Protein AF-A0A820LSH1-F1 (afdb_monomer)

Organism: NCBI:txid392030

Foldseek 3Di:
DDDDDDDDDDDDDDDDDDPPDDDPPQDCQDPPDPHGLQRVLVVLVVVCVVVVPDQVVSLVVQCVVCVPDDPPGPGDNGPVSSCVVNVVCVQKDKWKAFQVVRDTDDPPDCWDPVDPPTHNLRMKMKIFGPQLVLVVVLCVVCVVQLVVLVVCVVVPPDDQPPVAVVSVVVVVVCVVCVPDPDWDKDWDWDKDDPDPPPLKIKIWIKIFTRSHDPVVRPPPSNIGTGMMMIHNDDDPCCSRCVVSVVVVVVCVVPPRDPPD

Radius of gyration: 24.73 Å; Cα contacts (8 Å, |Δi|>4): 309; chains: 1; bounding box: 58×85×56 Å

Solvent-accessible surface area (backbone atoms only — not comparable to full-atom values): 15634 Å² total; per-residue (Å²): 134,88,82,87,84,81,81,84,77,86,78,89,74,90,75,90,74,85,78,82,69,77,85,65,87,69,58,42,30,28,97,91,47,100,45,32,40,63,58,52,51,51,51,48,53,51,50,38,61,75,68,68,52,50,74,70,57,48,24,51,51,31,38,49,53,44,68,71,46,68,85,83,57,64,52,44,64,31,60,68,56,41,43,58,74,68,43,58,64,75,43,47,50,79,49,37,31,24,70,85,80,69,42,79,47,60,90,89,54,66,46,47,84,92,39,92,86,46,41,58,72,39,37,30,42,35,39,37,39,48,49,65,63,54,48,51,56,49,46,68,77,38,43,71,54,30,50,57,46,49,53,44,64,75,66,74,73,55,72,76,59,86,86,43,86,64,42,69,61,53,51,51,48,47,70,76,39,71,91,52,94,79,81,51,72,50,78,45,78,50,78,45,75,75,42,99,84,69,62,32,30,36,34,41,33,33,33,32,48,61,52,35,54,68,88,54,28,72,35,76,90,53,40,43,69,39,35,36,41,40,23,60,59,85,78,58,60,68,76,68,40,48,63,58,52,51,51,51,54,50,39,73,73,71,54,88,73,90,85,124

Nearest PDB structures (foldseek):
  1fx3-assembly1_D  TM=3.882E-01  e=3.853E-01  Haemophilus influenzae
  1ozb-assembly2_G  TM=3.191E-01  e=2.372E-01  Haemophilus influenzae
  1ozb-assembly1_A  TM=3.310E-01  e=5.217E-01  Haemophilus influenzae
  2q6w-assembly2_E  TM=2.054E-01  e=2.848E+00  Homo sapiens

InterPro domains:
  IPR009667 Protein of unknown function DUF1258 [PF06869] (90-242)

Sequence (260 aa):
MIGDSKKFKIKDTDDENGNKLTQHHKILLHKYTNISLQDASIEFLQLIRRSQISKINANQILLFIKRLLPCPNTAPSNMTNLLNYLNIFNYFTTRKICILCRKDLKHYQAKCNDCLMAECKHVAHILDTDILSLLTCVVSRLADQIQKYKDSFSNNTYQQPYDIPFAKQYQQLLIKYPEQNLLSLILHVDGASLVKSTKLKLWLFTASIVELPPNIRMKRQNMILISMYIGYTEPDVKLWLASSLTTINNLKKKGITDSY

Mean predicted aligned error: 11.41 Å

pLDDT: mean 82.43, std 18.94, range [25.7, 96.5]

Secondary structure (DSSP, 8-state):
--------PPPP---------------BSSTT-SSBHHHHHHHHHHHHHHTT--HHHHHHHHHHHHHHSPSS----SSHHHHHHHTTGGGGEEEEEEETTT--EE-TT-SS-SS-TT--GGGEEEEEEE-HHHHHHHHHHHTHHHHHHHHHHHHTS-S---TTSTTHHHHHHHHHH-TTS----EEEEEEEEES-TTT--EEEEEEEEETTS-HHHHTSTTTSEEEEEEEESS---HHHHHHHHHHHHHHHHHH------

Structure (mmCIF, N/CA/C/O backbone):
data_AF-A0A820LSH1-F1
#
_entry.id   AF-A0A820LSH1-F1
#
loop_
_atom_site.group_PDB
_atom_site.id
_atom_site.type_symbol
_atom_site.label_atom_id
_atom_site.label_alt_id
_atom_site.label_comp_id
_atom_site.label_asym_id
_atom_site.label_entity_id
_atom_site.label_seq_id
_atom_site.pdbx_PDB_ins_code
_atom_site.Cartn_x
_atom_site.Cartn_y
_atom_site.Cartn_z
_atom_site.occupancy
_atom_site.B_iso_or_equiv
_atom_site.auth_seq_id
_atom_site.auth_comp_id
_atom_site.auth_asym_id
_atom_site.auth_atom_id
_atom_site.pdbx_PDB_model_num
ATOM 1 N N . MET A 1 1 ? -4.162 60.722 27.731 1.00 32.75 1 MET A N 1
ATOM 2 C CA . MET A 1 1 ? -4.025 60.455 26.285 1.00 32.75 1 MET A CA 1
ATOM 3 C C . MET A 1 1 ? -2.588 60.035 26.023 1.00 32.75 1 MET A C 1
ATOM 5 O O . MET A 1 1 ? -1.727 60.859 26.270 1.00 32.75 1 MET A O 1
ATOM 9 N N . ILE A 1 2 ? -2.398 58.780 25.580 1.00 30.47 2 ILE A N 1
ATOM 10 C CA . ILE A 1 2 ? -1.288 58.239 24.756 1.00 30.47 2 ILE A CA 1
ATOM 11 C C . ILE A 1 2 ? 0.145 58.445 25.311 1.00 30.47 2 ILE A C 1
ATOM 13 O O . ILE A 1 2 ? 0.587 59.565 25.485 1.00 30.47 2 ILE A O 1
ATOM 17 N N . GLY A 1 3 ? 0.983 57.436 25.542 1.00 30.06 3 GLY A N 1
ATOM 18 C CA . GLY A 1 3 ? 0.908 56.008 25.258 1.00 30.06 3 GLY A CA 1
ATOM 19 C C . GLY A 1 3 ? 2.236 55.348 25.658 1.00 30.06 3 GLY A C 1
ATOM 20 O O . GLY A 1 3 ? 3.312 55.900 25.430 1.00 30.06 3 GLY A O 1
ATOM 21 N N . ASP A 1 4 ? 2.126 54.179 26.286 1.00 28.72 4 ASP A N 1
ATOM 22 C CA . ASP A 1 4 ? 3.219 53.343 26.780 1.00 28.72 4 ASP A CA 1
ATOM 23 C C . ASP A 1 4 ? 4.047 52.722 25.647 1.00 28.72 4 ASP A C 1
ATOM 25 O O . ASP A 1 4 ? 3.518 52.039 24.770 1.00 28.72 4 ASP A O 1
ATOM 29 N N . SER A 1 5 ? 5.372 52.850 25.729 1.00 30.52 5 SER A N 1
ATOM 30 C CA . SER A 1 5 ? 6.329 52.045 24.962 1.00 30.52 5 SER A CA 1
ATOM 31 C C . SER A 1 5 ? 6.928 50.963 25.870 1.00 30.52 5 SER A C 1
ATOM 33 O O . SER A 1 5 ? 7.913 51.163 26.582 1.00 30.52 5 SER A O 1
ATOM 35 N N . LYS A 1 6 ? 6.301 49.779 25.864 1.00 33.44 6 LYS A N 1
ATOM 36 C CA . LYS A 1 6 ? 6.807 48.580 26.549 1.00 33.44 6 LYS A CA 1
ATOM 37 C C . LYS A 1 6 ? 8.055 48.045 25.840 1.00 33.44 6 LYS A C 1
ATOM 39 O O . LYS A 1 6 ? 7.982 47.531 24.728 1.00 33.44 6 LYS A O 1
ATOM 44 N N . LYS A 1 7 ? 9.191 48.110 26.539 1.00 32.12 7 LYS A N 1
ATOM 45 C CA . LYS A 1 7 ? 10.416 47.350 26.252 1.00 32.12 7 LYS A CA 1
ATOM 46 C C . LYS A 1 7 ? 10.144 45.852 26.432 1.00 32.12 7 LYS A C 1
ATOM 48 O O . LYS A 1 7 ? 9.854 45.413 27.544 1.00 32.12 7 LYS A O 1
ATOM 53 N N . PHE A 1 8 ? 10.278 45.069 25.366 1.00 25.70 8 PHE A N 1
ATOM 54 C CA . PHE A 1 8 ? 10.343 43.611 25.454 1.00 25.70 8 PHE A CA 1
ATOM 55 C C . PHE A 1 8 ? 11.765 43.193 25.855 1.00 25.70 8 PHE A C 1
ATOM 57 O O . PHE A 1 8 ? 12.716 43.395 25.104 1.00 25.70 8 PHE A O 1
ATOM 64 N N . LYS A 1 9 ? 11.903 42.637 27.064 1.00 25.98 9 LYS A N 1
ATOM 65 C CA . LYS A 1 9 ? 13.077 41.871 27.500 1.00 25.98 9 LYS A CA 1
ATOM 66 C C . LYS A 1 9 ? 12.898 40.431 27.020 1.00 25.98 9 LYS A C 1
ATOM 68 O O . LYS A 1 9 ? 11.910 39.797 27.384 1.00 25.98 9 LYS A O 1
ATOM 73 N N . ILE A 1 10 ? 13.848 39.930 26.239 1.00 27.44 10 ILE A N 1
ATOM 74 C CA . ILE A 1 10 ? 13.996 38.497 25.975 1.00 27.44 10 ILE A CA 1
ATOM 75 C C . ILE A 1 10 ? 14.559 37.883 27.260 1.00 27.44 10 ILE A C 1
ATOM 77 O O . ILE A 1 10 ? 15.567 38.360 27.782 1.00 27.44 10 ILE A O 1
ATOM 81 N N . LYS A 1 11 ? 13.842 36.910 27.826 1.00 27.62 11 LYS A N 1
ATOM 82 C CA . LYS A 1 11 ? 14.350 36.048 28.891 1.00 27.62 11 LYS A CA 1
ATOM 83 C C . LYS A 1 11 ? 14.935 34.814 28.222 1.00 27.62 11 LYS A C 1
ATOM 85 O O . LYS A 1 11 ? 14.188 34.066 27.596 1.00 27.62 11 LYS A O 1
ATOM 90 N N . ASP A 1 12 ? 16.237 34.638 28.383 1.00 27.95 12 ASP A N 1
ATOM 91 C CA . ASP A 1 12 ? 16.890 33.348 28.233 1.00 27.95 12 ASP A CA 1
ATOM 92 C C . ASP A 1 12 ? 16.399 32.440 29.364 1.00 27.95 12 ASP A C 1
ATOM 94 O O . ASP A 1 12 ? 16.486 32.787 30.546 1.00 27.95 12 ASP A O 1
ATOM 98 N N . THR A 1 13 ? 15.830 31.302 28.994 1.00 31.08 13 THR A N 1
ATOM 99 C CA . THR A 1 13 ? 15.667 30.158 29.888 1.00 31.08 13 THR A CA 1
ATOM 100 C C . THR A 1 13 ? 16.189 28.948 29.144 1.00 31.08 13 THR A C 1
ATOM 102 O O . THR A 1 13 ? 15.525 28.425 28.247 1.00 31.08 13 THR A O 1
ATOM 105 N N . ASP A 1 14 ? 17.408 28.574 29.516 1.00 32.22 14 ASP A N 1
ATOM 106 C CA . ASP A 1 14 ? 17.953 27.241 29.349 1.00 32.22 14 ASP A CA 1
ATOM 107 C C . ASP A 1 14 ? 16.990 26.240 29.991 1.00 32.22 14 ASP A C 1
ATOM 109 O O . ASP A 1 14 ? 16.692 26.339 31.179 1.00 32.22 14 ASP A O 1
ATOM 113 N N . ASP A 1 15 ? 16.509 25.284 29.205 1.00 31.05 15 ASP A N 1
ATOM 114 C CA . ASP A 1 15 ? 16.048 24.008 29.736 1.00 31.05 15 ASP A CA 1
ATOM 115 C C . ASP A 1 15 ? 16.669 22.905 28.881 1.00 31.05 15 ASP A C 1
ATOM 117 O O . ASP A 1 15 ? 16.195 22.511 27.810 1.00 31.05 15 ASP A O 1
ATOM 121 N N . GLU A 1 16 ? 17.815 22.455 29.382 1.00 36.19 16 GLU A N 1
ATOM 122 C CA . GLU A 1 16 ? 18.417 21.176 29.076 1.00 36.19 16 GLU A CA 1
ATOM 123 C C . GLU A 1 16 ? 17.412 20.065 29.395 1.00 36.19 16 GLU A C 1
ATOM 125 O O . GLU A 1 16 ? 17.187 19.704 30.545 1.00 36.19 16 GLU A O 1
ATOM 130 N N . ASN A 1 17 ? 16.836 19.453 28.366 1.00 31.14 17 ASN A N 1
ATOM 131 C CA . ASN A 1 17 ? 16.387 18.072 28.481 1.00 31.14 17 ASN A CA 1
ATOM 132 C C . ASN A 1 17 ? 16.725 17.324 27.200 1.00 31.14 17 ASN A C 1
ATOM 134 O O . ASN A 1 17 ? 15.945 17.198 26.253 1.00 31.14 17 ASN A O 1
ATOM 138 N N . GLY A 1 18 ? 17.971 16.850 27.194 1.00 32.44 18 GLY A N 1
ATOM 139 C CA . GLY A 1 18 ? 18.512 15.931 26.216 1.00 32.44 18 GLY A CA 1
ATOM 140 C C . GLY A 1 18 ? 17.716 14.634 26.207 1.00 32.44 18 GLY A C 1
ATOM 141 O O . GLY A 1 18 ? 17.993 13.706 26.965 1.00 32.44 18 GLY A O 1
ATOM 142 N N . ASN A 1 19 ? 16.772 14.542 25.275 1.00 31.33 19 ASN A N 1
ATOM 143 C CA . ASN A 1 19 ? 16.268 13.259 24.823 1.00 31.33 19 ASN A CA 1
ATOM 144 C C . ASN A 1 19 ? 17.420 12.523 24.130 1.00 31.33 19 ASN A C 1
ATOM 146 O O . ASN A 1 19 ? 17.744 12.778 22.967 1.00 31.33 19 ASN A O 1
ATOM 150 N N . LYS A 1 20 ? 18.047 11.604 24.873 1.00 36.84 20 LYS A N 1
ATOM 151 C CA . LYS A 1 20 ? 18.932 10.554 24.361 1.00 36.84 20 LYS A CA 1
ATOM 152 C C . LYS A 1 20 ? 18.125 9.631 23.445 1.00 36.84 20 LYS A C 1
ATOM 154 O O . LYS A 1 20 ? 17.754 8.522 23.812 1.00 36.84 20 LYS A O 1
ATOM 159 N N . LEU A 1 21 ? 17.863 10.107 22.233 1.00 34.50 21 LEU A N 1
ATOM 160 C CA . LEU A 1 21 ? 17.500 9.274 21.100 1.00 34.50 21 LEU A CA 1
ATOM 161 C C . LEU A 1 21 ? 18.735 8.446 20.745 1.00 34.50 21 LEU A C 1
ATOM 163 O O . LEU A 1 21 ? 19.776 8.979 20.363 1.00 34.50 21 LEU A O 1
ATOM 167 N N . THR A 1 22 ? 18.601 7.141 20.946 1.00 33.97 22 THR A N 1
ATOM 168 C CA . THR A 1 22 ? 19.459 6.054 20.469 1.00 33.97 22 THR A CA 1
ATOM 169 C C . THR A 1 22 ? 20.339 6.455 19.279 1.00 33.97 22 THR A C 1
ATOM 171 O O . THR A 1 22 ? 19.846 6.723 18.181 1.00 33.97 22 THR A O 1
ATOM 174 N N . GLN A 1 23 ? 21.653 6.492 19.515 1.00 35.06 23 GLN A N 1
ATOM 175 C CA . GLN A 1 23 ? 22.703 6.795 18.543 1.00 35.06 23 GLN A CA 1
ATOM 176 C C . GLN A 1 23 ? 22.815 5.694 17.471 1.00 35.06 23 GLN A C 1
ATOM 178 O O . GLN A 1 23 ? 23.798 4.963 17.410 1.00 35.06 23 GLN A O 1
ATOM 183 N N . HIS A 1 24 ? 21.849 5.602 16.561 1.00 42.47 24 HIS A N 1
ATOM 184 C CA . HIS A 1 24 ? 22.196 5.215 15.198 1.00 42.47 24 HIS A CA 1
ATOM 185 C C . HIS A 1 24 ? 22.885 6.427 14.575 1.00 42.47 24 HIS A C 1
ATOM 187 O O . HIS A 1 24 ? 22.328 7.522 14.606 1.00 42.47 24 HIS A O 1
ATOM 193 N N . HIS A 1 25 ? 24.112 6.272 14.074 1.00 46.97 25 HIS A N 1
ATOM 194 C CA . HIS A 1 25 ? 24.847 7.340 13.394 1.00 46.97 25 HIS A CA 1
ATOM 195 C C . HIS A 1 25 ? 23.997 7.930 12.255 1.00 46.97 25 HIS A C 1
ATOM 197 O O . HIS A 1 25 ? 23.950 7.393 11.148 1.00 46.97 25 HIS A O 1
ATOM 203 N N . LYS A 1 26 ? 23.278 9.023 12.536 1.00 76.94 26 LYS A N 1
ATOM 204 C CA . LYS A 1 26 ? 22.437 9.711 11.558 1.00 76.94 26 LYS A CA 1
ATOM 205 C C . LYS A 1 26 ? 23.357 10.414 10.568 1.00 76.94 26 LYS A C 1
ATOM 207 O O . LYS A 1 26 ? 24.030 11.380 10.915 1.00 76.94 26 LYS A O 1
ATOM 212 N N . ILE A 1 27 ? 23.390 9.921 9.331 1.00 90.06 27 ILE A N 1
ATOM 213 C CA . ILE A 1 27 ? 24.101 10.576 8.230 1.00 90.06 27 ILE A CA 1
ATOM 214 C C . ILE A 1 27 ? 23.499 11.972 8.063 1.00 90.06 27 ILE A C 1
ATOM 216 O O . ILE A 1 27 ? 22.310 12.100 7.772 1.00 90.06 27 ILE A O 1
ATOM 220 N N . LEU A 1 28 ? 24.301 13.015 8.268 1.00 92.31 28 LEU A N 1
ATOM 221 C CA . LEU A 1 28 ? 23.873 14.397 8.067 1.00 92.31 28 LEU A CA 1
ATOM 222 C C . LEU A 1 28 ? 23.753 14.719 6.577 1.00 92.31 28 LEU A C 1
ATOM 224 O O . LEU A 1 28 ? 24.499 14.174 5.758 1.00 92.31 28 LEU A O 1
ATOM 228 N N . LEU A 1 29 ? 22.847 15.638 6.232 1.00 91.50 29 LEU A N 1
ATOM 229 C CA . LEU A 1 29 ? 22.721 16.162 4.866 1.00 91.50 29 LEU A CA 1
ATOM 230 C C . LEU A 1 29 ? 24.031 16.836 4.410 1.00 91.50 29 LEU A C 1
ATOM 232 O O . LEU A 1 29 ? 24.492 16.682 3.275 1.00 91.50 29 LEU A O 1
ATOM 236 N N . HIS A 1 30 ? 24.652 17.559 5.337 1.00 92.50 30 HIS A N 1
ATOM 237 C CA . HIS A 1 30 ? 25.995 18.104 5.241 1.00 92.50 30 HIS A CA 1
ATOM 238 C C . HIS A 1 30 ? 26.599 18.231 6.651 1.00 92.50 30 HIS A C 1
ATOM 240 O O . HIS A 1 30 ? 25.874 18.391 7.630 1.00 92.50 30 HIS A O 1
ATOM 246 N N . LYS A 1 31 ? 27.932 18.219 6.782 1.00 90.06 31 LYS A N 1
ATOM 247 C CA . LYS A 1 31 ? 28.608 18.299 8.096 1.00 90.06 31 LYS A CA 1
ATOM 248 C C . LYS A 1 31 ? 28.329 19.588 8.890 1.00 90.06 31 LYS A C 1
ATOM 250 O O . LYS A 1 31 ? 28.561 19.616 10.089 1.00 90.06 31 LYS A O 1
ATOM 255 N N . TYR A 1 32 ? 27.851 20.641 8.223 1.00 89.69 32 TYR A N 1
ATOM 256 C CA . TYR A 1 32 ? 27.482 21.930 8.835 1.00 89.69 32 TYR A CA 1
ATOM 257 C C . TYR A 1 32 ? 25.966 22.157 8.913 1.00 89.69 32 TYR A C 1
ATOM 259 O O . TYR A 1 32 ? 25.520 23.290 9.054 1.00 89.69 32 TYR A O 1
ATOM 267 N N . THR A 1 33 ? 25.158 21.111 8.753 1.00 88.00 33 THR A N 1
ATOM 268 C CA . THR A 1 33 ? 23.702 21.202 8.913 1.00 88.00 33 THR A CA 1
ATOM 269 C C . THR A 1 33 ? 23.261 20.375 10.107 1.00 88.00 33 THR A C 1
ATOM 271 O O . THR A 1 33 ? 23.757 19.267 10.287 1.00 88.00 33 THR A O 1
ATOM 274 N N . ASN A 1 34 ? 22.261 20.855 10.843 1.00 90.12 34 ASN A N 1
ATOM 275 C CA . ASN A 1 34 ? 21.683 20.131 11.982 1.00 90.12 34 ASN A CA 1
ATOM 276 C C . ASN A 1 34 ? 20.611 19.106 11.570 1.00 90.12 34 ASN A C 1
ATOM 278 O O . ASN A 1 34 ? 19.977 18.500 12.427 1.00 90.12 34 ASN A O 1
ATOM 282 N N . ILE A 1 35 ? 20.388 18.923 10.265 1.00 92.19 35 ILE A N 1
ATOM 283 C CA . ILE A 1 35 ? 19.379 18.011 9.730 1.00 92.19 35 ILE A CA 1
ATOM 284 C C . ILE A 1 35 ? 20.031 16.737 9.193 1.00 92.19 35 ILE A C 1
ATOM 286 O O . ILE A 1 35 ? 21.041 16.772 8.476 1.00 92.19 35 ILE A O 1
ATOM 290 N N . SER A 1 36 ? 19.440 15.591 9.531 1.00 93.69 36 SER A N 1
ATOM 291 C CA . SER A 1 36 ? 19.853 14.321 8.945 1.00 93.69 36 SER A CA 1
ATOM 292 C C . SER A 1 36 ? 19.406 14.227 7.484 1.00 93.69 36 SER A C 1
ATOM 294 O O . SER A 1 36 ? 18.416 14.834 7.071 1.00 93.69 36 SER A O 1
ATOM 296 N N . LEU A 1 37 ? 20.120 13.441 6.680 1.00 92.19 37 LEU A N 1
ATOM 297 C CA . LEU A 1 37 ? 19.732 13.133 5.305 1.00 92.19 37 LEU A CA 1
ATOM 298 C C . LEU A 1 37 ? 18.335 12.491 5.251 1.00 92.19 37 LEU A C 1
ATOM 300 O O . LEU A 1 37 ? 17.573 12.758 4.322 1.00 92.19 37 LEU A O 1
ATOM 304 N N . GLN A 1 38 ? 17.987 11.681 6.253 1.00 91.38 38 GLN A N 1
ATOM 305 C CA . GLN A 1 38 ? 16.671 11.057 6.396 1.00 91.38 38 GLN A CA 1
ATOM 306 C C . GLN A 1 38 ? 15.572 12.082 6.640 1.00 91.38 38 GLN A C 1
ATOM 308 O O . GLN A 1 38 ? 14.609 12.108 5.873 1.00 91.38 38 GLN A O 1
ATOM 313 N N . ASP A 1 39 ? 15.744 12.950 7.633 1.00 90.38 39 ASP A N 1
ATOM 314 C CA . ASP A 1 39 ? 14.751 13.969 7.974 1.00 90.38 39 ASP A CA 1
ATOM 315 C C . ASP A 1 39 ? 14.551 14.929 6.790 1.00 90.38 39 ASP A C 1
ATOM 317 O O . ASP A 1 39 ? 13.427 15.114 6.324 1.00 90.38 39 ASP A O 1
ATOM 321 N N . ALA A 1 40 ? 15.646 15.403 6.182 1.00 93.25 40 ALA A N 1
ATOM 322 C CA . ALA A 1 40 ? 15.598 16.253 4.991 1.00 93.25 40 ALA A CA 1
ATOM 323 C C . ALA A 1 40 ? 14.893 15.574 3.801 1.00 93.25 40 ALA A C 1
ATOM 325 O O . ALA A 1 40 ? 14.120 16.208 3.082 1.00 93.25 40 ALA A O 1
ATOM 326 N N . SER A 1 41 ? 15.135 14.277 3.582 1.00 93.75 41 SER A N 1
ATOM 327 C CA . SER A 1 41 ? 14.499 13.519 2.496 1.00 93.75 41 SER A CA 1
ATOM 328 C C . SER A 1 41 ? 12.996 13.334 2.726 1.00 93.75 41 SER A C 1
ATOM 330 O O . SER A 1 41 ? 12.211 13.443 1.781 1.00 93.75 41 SER A O 1
ATOM 332 N N . ILE A 1 42 ? 12.583 13.074 3.971 1.00 89.50 42 ILE A N 1
ATOM 333 C CA . ILE A 1 42 ? 11.170 12.953 4.352 1.00 89.50 42 ILE A CA 1
ATOM 334 C C . ILE A 1 42 ? 10.466 14.303 4.196 1.00 89.50 42 ILE A C 1
ATOM 336 O O . ILE A 1 42 ? 9.414 14.366 3.557 1.00 89.50 42 ILE A O 1
ATOM 340 N N . GLU A 1 43 ? 11.047 15.382 4.722 1.00 91.69 43 GLU A N 1
ATOM 341 C CA . GLU A 1 43 ? 10.504 16.739 4.596 1.00 91.69 43 GLU A CA 1
ATOM 342 C C . GLU A 1 43 ? 10.363 17.155 3.133 1.00 91.69 43 GLU A C 1
ATOM 344 O O . GLU A 1 43 ? 9.313 17.657 2.725 1.00 91.69 43 GLU A O 1
ATOM 349 N N . PHE A 1 44 ? 11.373 16.863 2.312 1.00 94.56 44 PHE A N 1
ATOM 350 C CA . PHE A 1 44 ? 11.317 17.128 0.883 1.00 94.56 44 PHE A CA 1
ATOM 351 C C . PHE A 1 44 ? 10.152 16.388 0.212 1.00 94.56 44 PHE A C 1
ATOM 353 O O . PHE A 1 44 ? 9.365 16.998 -0.512 1.00 94.56 44 PHE A O 1
ATOM 360 N N . LEU A 1 45 ? 9.975 15.088 0.481 1.00 91.06 45 LEU A N 1
ATOM 361 C CA . LEU A 1 45 ? 8.839 14.329 -0.058 1.00 91.06 45 LEU A CA 1
ATOM 362 C C . LEU A 1 45 ? 7.491 14.895 0.386 1.00 91.06 45 LEU A C 1
ATOM 364 O O . LEU A 1 45 ? 6.554 14.959 -0.416 1.00 91.06 45 LEU A O 1
ATOM 368 N N . GLN A 1 46 ? 7.380 15.300 1.650 1.00 88.62 46 GLN A N 1
ATOM 369 C CA . GLN A 1 46 ? 6.169 15.921 2.172 1.00 88.62 46 GLN A CA 1
ATOM 370 C C . GLN A 1 46 ? 5.876 17.245 1.464 1.00 88.62 46 GLN A C 1
ATOM 372 O O . GLN A 1 46 ? 4.729 17.471 1.075 1.00 88.62 46 GLN A O 1
ATOM 377 N N . LEU A 1 47 ? 6.893 18.084 1.253 1.00 91.88 47 LEU A N 1
ATOM 378 C CA . LEU A 1 47 ? 6.776 19.349 0.532 1.00 91.88 47 LEU A CA 1
ATOM 379 C C . LEU A 1 47 ? 6.295 19.122 -0.903 1.00 91.88 47 LEU A C 1
ATOM 381 O O . LEU A 1 47 ? 5.249 19.641 -1.285 1.00 91.88 47 LEU A O 1
ATOM 385 N N . ILE A 1 48 ? 6.996 18.283 -1.672 1.00 93.44 48 ILE A N 1
ATOM 386 C CA . ILE A 1 48 ? 6.639 17.971 -3.065 1.00 93.44 48 ILE A CA 1
ATOM 387 C C . ILE A 1 48 ? 5.199 17.459 -3.162 1.00 93.44 48 ILE A C 1
ATOM 389 O O . ILE A 1 48 ? 4.445 17.882 -4.041 1.00 93.44 48 ILE A O 1
ATOM 393 N N . ARG A 1 49 ? 4.791 16.585 -2.234 1.00 84.69 49 ARG A N 1
ATOM 394 C CA . ARG A 1 49 ? 3.436 16.031 -2.192 1.00 84.69 49 ARG A CA 1
ATOM 395 C C . ARG A 1 49 ? 2.380 17.086 -1.858 1.00 84.69 49 ARG A C 1
ATOM 397 O O . ARG A 1 49 ? 1.330 17.094 -2.496 1.00 84.69 49 ARG A O 1
ATOM 404 N N . ARG A 1 50 ? 2.628 17.947 -0.865 1.00 84.94 50 ARG A N 1
ATOM 405 C CA . ARG A 1 50 ? 1.698 19.021 -0.464 1.00 84.94 50 ARG A CA 1
ATOM 406 C C . ARG A 1 50 ? 1.546 20.068 -1.564 1.00 84.94 50 ARG A C 1
ATOM 408 O O . ARG A 1 50 ? 0.436 20.520 -1.813 1.00 84.94 50 ARG A O 1
ATOM 415 N N . SER A 1 51 ? 2.638 20.387 -2.251 1.00 90.62 51 SER A N 1
ATOM 416 C CA . SER A 1 51 ? 2.682 21.381 -3.325 1.00 90.62 51 SER A CA 1
ATOM 417 C C . SER A 1 51 ? 2.310 20.824 -4.705 1.00 90.62 51 SER A C 1
ATOM 419 O O . SER A 1 51 ? 2.359 21.566 -5.679 1.00 90.62 51 SER A O 1
ATOM 421 N N . GLN A 1 52 ? 1.960 19.534 -4.808 1.00 86.88 52 GLN A N 1
ATOM 422 C CA . GLN A 1 52 ? 1.618 18.854 -6.068 1.00 86.88 52 GLN A CA 1
ATOM 423 C C . GLN A 1 52 ? 2.687 19.018 -7.168 1.00 86.88 52 GLN A C 1
ATOM 425 O O . GLN A 1 52 ? 2.381 19.094 -8.358 1.00 86.88 52 GLN A O 1
ATOM 430 N N . ILE A 1 53 ? 3.962 19.066 -6.777 1.00 90.06 53 ILE A N 1
ATOM 431 C CA . ILE A 1 53 ? 5.073 19.282 -7.707 1.00 90.06 53 ILE A CA 1
ATOM 432 C C . ILE A 1 53 ? 5.314 18.008 -8.534 1.00 90.06 53 ILE A C 1
ATOM 434 O O . ILE A 1 53 ? 5.359 16.895 -8.005 1.00 90.06 53 ILE A O 1
ATOM 438 N N . SER A 1 54 ? 5.486 18.164 -9.851 1.00 90.44 54 SER A N 1
ATOM 439 C CA . SER A 1 54 ?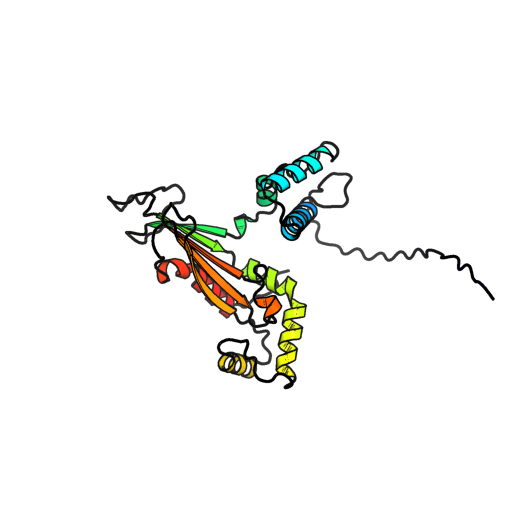 5.750 17.046 -10.766 1.00 90.44 54 SER A CA 1
ATOM 440 C C . SER A 1 54 ? 7.093 16.359 -10.470 1.00 90.44 54 SER A C 1
ATOM 442 O O . SER A 1 54 ? 8.022 16.977 -9.953 1.00 90.44 54 SER A O 1
ATOM 444 N N . LYS A 1 55 ? 7.253 15.085 -10.862 1.00 89.38 55 LYS A N 1
ATOM 445 C CA . LYS A 1 55 ? 8.522 14.345 -10.677 1.00 89.38 55 LYS A CA 1
ATOM 446 C C . LYS A 1 55 ? 9.713 15.032 -11.361 1.00 89.38 55 LYS A C 1
ATOM 448 O O . LYS A 1 55 ? 10.821 15.007 -10.830 1.00 89.38 55 LYS A O 1
ATOM 453 N N . ILE A 1 56 ? 9.487 15.637 -12.530 1.00 93.06 56 ILE A N 1
ATOM 454 C CA . ILE A 1 56 ? 10.518 16.362 -13.287 1.00 93.06 56 ILE A CA 1
ATOM 455 C C . ILE A 1 56 ? 10.980 17.585 -12.487 1.00 93.06 56 ILE A C 1
ATOM 457 O O . ILE A 1 56 ? 12.176 17.740 -12.248 1.00 93.06 56 ILE A O 1
ATOM 461 N N . ASN A 1 57 ? 10.037 18.387 -11.993 1.00 94.56 57 ASN A N 1
ATOM 462 C CA . ASN A 1 57 ? 10.345 19.578 -11.203 1.00 94.56 57 ASN A CA 1
ATOM 463 C C . ASN A 1 57 ? 10.971 19.204 -9.851 1.00 94.56 57 ASN A C 1
ATOM 465 O O . ASN A 1 57 ? 11.935 19.829 -9.425 1.00 94.56 57 ASN A O 1
ATOM 469 N N . ALA A 1 58 ? 10.502 18.134 -9.202 1.00 94.69 58 ALA A N 1
ATOM 470 C CA . ALA A 1 58 ? 11.103 17.629 -7.968 1.00 94.69 58 ALA A CA 1
ATOM 471 C C . ALA A 1 58 ? 12.579 17.237 -8.166 1.00 94.69 58 ALA A C 1
ATOM 473 O O . ALA A 1 58 ? 13.421 17.583 -7.341 1.00 94.69 58 ALA A O 1
ATOM 474 N N . ASN A 1 59 ? 12.924 16.585 -9.284 1.00 96.19 59 ASN A N 1
ATOM 475 C CA . ASN A 1 59 ? 14.320 16.292 -9.625 1.00 96.19 59 ASN A CA 1
ATOM 476 C C . ASN A 1 59 ? 15.153 17.567 -9.815 1.00 96.19 59 ASN A C 1
ATOM 478 O O . ASN A 1 59 ? 16.293 17.618 -9.358 1.00 96.19 59 ASN A O 1
ATOM 482 N N . GLN A 1 60 ? 14.597 18.589 -10.472 1.00 96.06 60 GLN A N 1
ATOM 483 C CA . GLN A 1 60 ? 15.283 19.870 -10.654 1.00 96.06 60 GLN A CA 1
ATOM 484 C C . GLN A 1 60 ? 15.542 20.564 -9.313 1.00 96.06 60 GLN A C 1
ATOM 486 O O . GLN A 1 60 ? 16.652 21.041 -9.089 1.00 96.06 60 GLN A O 1
ATOM 491 N N . ILE A 1 61 ? 14.565 20.5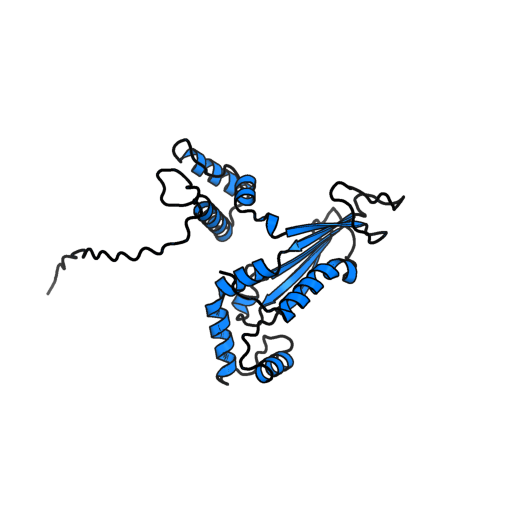59 -8.401 1.00 95.88 61 ILE A N 1
ATOM 492 C CA . ILE A 1 61 ? 14.715 21.143 -7.063 1.00 95.88 61 ILE A CA 1
ATOM 493 C C . ILE A 1 61 ? 15.765 20.374 -6.249 1.00 95.88 61 ILE A C 1
ATOM 495 O O . ILE A 1 61 ? 16.630 20.999 -5.643 1.00 95.88 61 ILE A O 1
ATOM 499 N N . LEU A 1 62 ? 15.755 19.036 -6.269 1.00 96.06 62 LEU A N 1
ATOM 500 C CA . LEU A 1 62 ? 16.791 18.233 -5.602 1.00 96.06 62 LEU A CA 1
ATOM 501 C C . LEU A 1 62 ? 18.189 18.559 -6.122 1.00 96.06 62 LEU A C 1
ATOM 503 O O . LEU A 1 62 ? 19.121 18.752 -5.342 1.00 96.06 62 LEU A O 1
ATOM 507 N N . LEU A 1 63 ? 18.333 18.656 -7.444 1.00 95.69 63 LEU A N 1
ATOM 508 C CA . LEU A 1 63 ? 19.603 18.998 -8.067 1.00 95.69 63 LEU A CA 1
ATOM 509 C C . LEU A 1 63 ? 20.046 20.422 -7.708 1.00 95.69 63 LEU A C 1
ATOM 511 O O . LEU A 1 63 ? 21.231 20.645 -7.468 1.00 95.69 63 LEU A O 1
ATOM 515 N N . PHE A 1 64 ? 19.106 21.366 -7.643 1.00 95.88 64 PHE A N 1
ATOM 516 C CA . PHE A 1 64 ? 19.355 22.734 -7.202 1.00 95.88 64 PHE A CA 1
ATOM 517 C C . PHE A 1 64 ? 19.853 22.774 -5.751 1.00 95.88 64 PHE A C 1
ATOM 519 O O . PHE A 1 64 ? 20.932 23.304 -5.503 1.00 95.88 64 PHE A O 1
ATOM 526 N N . ILE A 1 65 ? 19.147 22.126 -4.817 1.00 93.75 65 ILE A N 1
ATOM 527 C CA . ILE A 1 65 ? 19.554 22.030 -3.403 1.00 93.75 65 ILE A CA 1
ATOM 528 C C . ILE A 1 65 ? 20.944 21.398 -3.284 1.00 93.75 65 ILE A C 1
ATOM 530 O O . ILE A 1 65 ? 21.819 21.943 -2.615 1.00 93.75 65 ILE A O 1
ATOM 534 N N . LYS A 1 66 ? 21.185 20.281 -3.981 1.00 93.94 66 LYS A N 1
ATOM 535 C CA . LYS A 1 66 ? 22.480 19.589 -3.968 1.00 93.94 66 LYS A CA 1
ATOM 536 C C . LYS A 1 66 ? 23.637 20.485 -4.420 1.00 93.94 66 LYS A C 1
ATOM 538 O O . LYS A 1 66 ? 24.737 20.359 -3.886 1.00 93.94 66 LYS A O 1
ATOM 543 N N . ARG A 1 67 ? 23.396 21.355 -5.408 1.00 94.56 67 ARG A N 1
ATOM 544 C CA . ARG A 1 67 ? 24.384 22.309 -5.938 1.00 94.56 67 ARG A CA 1
ATOM 545 C C . ARG A 1 67 ? 24.605 23.513 -5.023 1.00 94.56 67 ARG A C 1
ATOM 547 O O . ARG A 1 67 ? 25.702 24.054 -5.033 1.00 94.56 67 ARG A O 1
ATOM 554 N N . LEU A 1 68 ? 23.589 23.930 -4.266 1.00 94.12 68 LEU A N 1
ATOM 555 C CA . LEU A 1 68 ? 23.719 25.014 -3.289 1.00 94.12 68 LEU A CA 1
ATOM 556 C C . LEU A 1 68 ? 24.469 24.588 -2.023 1.00 94.12 68 LEU A C 1
ATOM 558 O O . LEU A 1 68 ? 25.092 25.420 -1.368 1.00 94.12 68 LEU A O 1
ATOM 562 N N . LEU A 1 69 ? 24.397 23.309 -1.657 1.00 92.94 69 LEU A N 1
ATOM 563 C CA . LEU A 1 69 ? 25.094 22.795 -0.484 1.00 92.94 69 LEU A CA 1
ATOM 564 C C . LEU A 1 69 ? 26.615 22.738 -0.717 1.00 92.94 69 LEU A C 1
ATOM 566 O O . LEU A 1 69 ? 27.046 22.306 -1.790 1.00 92.94 69 LEU A O 1
ATOM 570 N N . PRO A 1 70 ? 27.442 23.080 0.293 1.00 92.81 70 PRO A N 1
ATOM 571 C CA . PRO A 1 70 ? 28.891 22.949 0.181 1.00 92.81 70 PRO A CA 1
ATOM 572 C C . PRO A 1 70 ? 29.320 21.514 -0.162 1.00 92.81 70 PRO A C 1
ATOM 574 O O . PRO A 1 70 ? 28.649 20.539 0.186 1.00 92.81 70 PRO A O 1
ATOM 577 N N . CYS A 1 71 ? 30.437 21.380 -0.877 1.00 88.38 71 CYS A N 1
ATOM 578 C CA . CYS A 1 71 ? 30.993 20.086 -1.262 1.00 88.38 71 CYS A CA 1
ATOM 579 C C . CYS A 1 71 ? 32.027 19.614 -0.218 1.00 88.38 71 CYS A C 1
ATOM 581 O O . CYS A 1 71 ? 32.868 20.424 0.183 1.00 88.38 71 CYS A O 1
ATOM 583 N N . PRO A 1 72 ? 32.023 18.331 0.199 1.00 89.94 72 PRO A N 1
ATOM 584 C CA . PRO A 1 72 ? 31.094 17.260 -0.188 1.00 89.94 72 PRO A CA 1
ATOM 585 C C . PRO A 1 72 ? 29.786 17.268 0.624 1.00 89.94 72 PRO A C 1
ATOM 587 O O . PRO A 1 72 ? 29.811 17.448 1.837 1.00 89.94 72 PRO A O 1
ATOM 590 N N . ASN A 1 73 ? 28.648 16.985 -0.027 1.00 93.25 73 ASN A N 1
ATOM 591 C CA . ASN A 1 73 ? 27.347 16.785 0.631 1.00 93.25 73 ASN A CA 1
ATOM 592 C C . ASN A 1 73 ? 26.690 15.451 0.244 1.00 93.25 73 ASN A C 1
ATOM 594 O O . ASN A 1 73 ? 26.996 14.863 -0.797 1.00 93.25 73 ASN A O 1
ATOM 598 N N . THR A 1 74 ? 25.768 14.985 1.087 1.00 93.56 74 THR A N 1
ATOM 599 C CA . THR A 1 74 ? 25.077 13.694 0.928 1.00 93.56 74 THR A CA 1
ATOM 600 C C . THR A 1 74 ? 23.696 13.835 0.282 1.00 93.56 74 THR A C 1
ATOM 602 O O . THR A 1 74 ? 22.985 12.844 0.122 1.00 93.56 74 THR A O 1
ATOM 605 N N . ALA A 1 75 ? 23.313 15.048 -0.138 1.00 93.00 75 ALA A N 1
ATOM 606 C CA . ALA A 1 75 ? 21.989 15.317 -0.681 1.00 93.00 75 ALA A CA 1
ATOM 607 C C . ALA A 1 75 ? 21.695 14.458 -1.928 1.00 93.00 75 ALA A C 1
ATOM 609 O O . ALA A 1 75 ? 22.565 14.292 -2.803 1.00 93.00 75 ALA A O 1
ATOM 610 N N . PRO A 1 76 ? 20.472 13.915 -2.056 1.00 93.62 76 PRO A N 1
ATOM 611 C CA . PRO A 1 76 ? 20.106 13.096 -3.197 1.00 93.62 76 PRO A CA 1
ATOM 612 C C . PRO A 1 76 ? 20.007 13.968 -4.451 1.00 93.62 76 PRO A C 1
ATOM 614 O O . PRO A 1 76 ? 19.482 15.075 -4.429 1.00 93.62 76 PRO A O 1
ATOM 617 N N . SER A 1 77 ? 20.522 13.466 -5.572 1.00 92.38 77 SER A N 1
ATOM 618 C CA . SER A 1 77 ? 20.540 14.199 -6.848 1.00 92.38 77 SER A CA 1
ATOM 619 C C . SER A 1 77 ? 19.260 14.040 -7.672 1.00 92.38 77 SER A C 1
ATOM 621 O O . SER A 1 77 ? 19.078 14.746 -8.659 1.00 92.38 77 SER A O 1
ATOM 623 N N . ASN A 1 78 ? 18.402 13.083 -7.317 1.00 94.31 78 ASN A N 1
ATOM 624 C CA . ASN A 1 78 ? 17.134 12.817 -7.983 1.00 94.31 78 ASN A CA 1
ATOM 625 C C . ASN A 1 78 ? 16.212 11.988 -7.074 1.00 94.31 78 ASN A C 1
ATOM 627 O O . ASN A 1 78 ? 16.642 11.419 -6.067 1.00 94.31 78 ASN A O 1
ATOM 631 N N . MET A 1 79 ? 14.946 11.892 -7.472 1.00 92.31 79 MET A N 1
ATOM 632 C CA . MET A 1 79 ? 13.901 11.165 -6.758 1.00 92.31 79 MET A CA 1
ATOM 633 C C . MET A 1 79 ? 14.200 9.674 -6.613 1.00 92.31 79 MET A C 1
ATOM 635 O O . MET A 1 79 ? 13.868 9.103 -5.587 1.00 92.31 79 MET A O 1
ATOM 639 N N . THR A 1 80 ? 14.826 9.029 -7.598 1.00 90.31 80 THR A N 1
ATOM 640 C CA . THR A 1 80 ? 15.169 7.602 -7.495 1.00 90.31 80 THR A CA 1
ATOM 641 C C . THR A 1 80 ? 16.167 7.375 -6.360 1.00 90.31 80 THR A C 1
ATOM 643 O O . THR A 1 80 ? 15.936 6.523 -5.510 1.00 90.31 80 THR A O 1
ATOM 646 N N . ASN A 1 81 ? 17.222 8.191 -6.285 1.00 90.56 81 ASN A N 1
ATOM 647 C CA . ASN A 1 81 ? 18.225 8.120 -5.222 1.00 90.56 81 ASN A CA 1
ATOM 648 C C . ASN A 1 81 ? 17.611 8.401 -3.847 1.00 90.56 81 ASN A C 1
ATOM 650 O O . ASN A 1 81 ? 17.917 7.699 -2.889 1.00 90.56 81 ASN A O 1
ATOM 654 N N . LEU A 1 82 ? 16.715 9.390 -3.767 1.00 92.75 82 LEU A N 1
ATOM 655 C CA . LEU A 1 82 ? 15.995 9.711 -2.537 1.00 92.75 82 LEU A CA 1
ATOM 656 C C . LEU A 1 82 ? 15.112 8.539 -2.079 1.00 92.75 82 LEU A C 1
ATOM 658 O O . LEU A 1 82 ? 15.188 8.124 -0.926 1.00 92.75 82 LEU A O 1
ATOM 662 N N . LEU A 1 83 ? 14.281 7.990 -2.971 1.00 88.81 83 LEU A N 1
ATOM 663 C CA . LEU A 1 83 ? 13.361 6.895 -2.639 1.00 88.81 83 LEU A CA 1
ATOM 664 C C . LEU A 1 83 ? 14.110 5.606 -2.270 1.00 88.81 83 LEU A C 1
ATOM 666 O O . LEU A 1 83 ? 13.671 4.889 -1.371 1.00 88.81 83 LEU A O 1
ATOM 670 N N . ASN A 1 84 ? 15.240 5.339 -2.935 1.00 87.25 84 ASN A N 1
ATOM 671 C CA . ASN A 1 84 ? 16.135 4.232 -2.602 1.00 87.25 84 ASN A CA 1
ATOM 672 C C . ASN A 1 84 ? 16.747 4.417 -1.212 1.00 87.25 84 ASN A C 1
ATOM 674 O O . ASN A 1 84 ? 16.733 3.483 -0.423 1.00 87.25 84 ASN A O 1
ATOM 678 N N . TYR A 1 85 ? 17.233 5.621 -0.889 1.00 89.38 85 TYR A N 1
ATOM 679 C CA . TYR A 1 85 ? 17.797 5.914 0.430 1.00 89.38 85 TYR A CA 1
ATOM 680 C C . TYR A 1 85 ? 16.772 5.721 1.556 1.00 89.38 85 TYR A C 1
ATOM 682 O O . TYR A 1 85 ? 17.084 5.141 2.592 1.00 89.38 85 TYR A O 1
ATOM 690 N N . LEU A 1 86 ? 15.526 6.148 1.333 1.00 86.69 86 LEU A N 1
ATOM 691 C CA . LEU A 1 86 ? 14.431 5.941 2.283 1.00 86.69 86 LEU A CA 1
ATOM 692 C C . LEU A 1 86 ? 13.896 4.505 2.304 1.00 86.69 86 LEU A C 1
ATOM 694 O O . LEU A 1 86 ? 12.972 4.222 3.065 1.00 86.69 86 LEU A O 1
ATOM 698 N N . ASN A 1 87 ? 14.435 3.610 1.471 1.00 83.44 87 ASN A N 1
ATOM 699 C CA . ASN A 1 87 ? 14.022 2.215 1.391 1.00 83.44 87 ASN A CA 1
ATOM 700 C C . ASN A 1 87 ? 12.505 2.041 1.182 1.00 83.44 87 ASN A C 1
ATOM 702 O O . ASN A 1 87 ? 11.911 1.071 1.644 1.00 83.44 87 ASN A O 1
ATOM 706 N N . ILE A 1 88 ? 11.854 2.965 0.461 1.00 75.06 88 ILE A N 1
ATOM 707 C CA . ILE A 1 88 ? 10.388 2.938 0.280 1.00 75.06 88 ILE A CA 1
ATOM 708 C C . ILE A 1 88 ? 9.940 1.687 -0.490 1.00 75.06 88 ILE A C 1
ATOM 710 O O . ILE A 1 88 ? 8.838 1.182 -0.289 1.00 75.06 88 ILE A O 1
ATOM 714 N N . PHE A 1 89 ? 10.806 1.144 -1.344 1.00 71.50 89 PHE A N 1
ATOM 715 C CA . PHE A 1 89 ? 10.530 -0.099 -2.061 1.00 71.50 89 PHE A CA 1
ATOM 716 C C . PHE A 1 89 ? 10.459 -1.323 -1.138 1.00 71.50 89 PHE A C 1
ATOM 718 O O . PHE A 1 89 ? 9.806 -2.293 -1.506 1.00 71.50 89 PHE A O 1
ATOM 725 N N . ASN A 1 90 ? 11.026 -1.262 0.073 1.00 79.75 90 ASN A N 1
ATOM 726 C CA . ASN A 1 90 ? 10.966 -2.368 1.034 1.00 79.75 90 ASN A CA 1
ATOM 727 C C . ASN A 1 90 ? 9.557 -2.571 1.611 1.00 79.75 90 ASN A C 1
ATOM 729 O O . ASN A 1 90 ? 9.270 -3.638 2.141 1.00 79.75 90 ASN A O 1
ATOM 733 N N . TYR A 1 91 ? 8.655 -1.596 1.452 1.00 83.25 91 TYR A N 1
ATOM 734 C CA . TYR A 1 91 ? 7.243 -1.759 1.805 1.00 83.25 91 TYR A CA 1
ATOM 735 C C . TYR A 1 91 ? 6.456 -2.572 0.776 1.00 83.25 91 TYR A C 1
ATOM 737 O O . TYR A 1 91 ? 5.262 -2.772 0.975 1.00 83.25 91 TYR A O 1
ATOM 745 N N . PHE A 1 92 ? 7.073 -3.012 -0.325 1.00 88.44 92 PHE A N 1
ATOM 746 C CA . PHE A 1 92 ? 6.402 -3.754 -1.386 1.00 88.44 92 PHE A CA 1
ATOM 747 C C . PHE A 1 92 ? 7.134 -5.058 -1.689 1.00 88.44 92 PHE A C 1
ATOM 749 O O . PHE A 1 92 ? 8.309 -5.075 -2.045 1.00 88.44 92 PHE A O 1
ATOM 756 N N . THR A 1 93 ? 6.396 -6.160 -1.652 1.00 90.69 93 THR A N 1
ATOM 757 C CA . THR A 1 93 ? 6.820 -7.441 -2.209 1.00 90.69 93 THR A CA 1
ATOM 758 C C . THR A 1 93 ? 6.182 -7.603 -3.579 1.00 90.69 93 THR A C 1
ATOM 760 O O . THR A 1 93 ? 4.962 -7.558 -3.719 1.00 90.69 93 THR A O 1
ATOM 763 N N . THR A 1 94 ? 7.006 -7.785 -4.611 1.00 91.62 94 THR A N 1
ATOM 764 C CA . THR A 1 94 ? 6.518 -8.008 -5.977 1.00 91.62 94 THR A CA 1
ATOM 765 C C . THR A 1 94 ? 6.613 -9.482 -6.335 1.00 91.62 94 THR A C 1
ATOM 767 O O . THR A 1 94 ? 7.687 -10.077 -6.258 1.00 91.62 94 THR A O 1
ATOM 770 N N . ARG A 1 95 ? 5.509 -10.052 -6.812 1.00 92.56 95 ARG A N 1
ATOM 771 C CA . ARG A 1 95 ? 5.456 -11.393 -7.398 1.00 92.56 95 ARG A CA 1
ATOM 772 C C . ARG A 1 95 ? 4.868 -11.346 -8.801 1.00 92.56 95 ARG A C 1
ATOM 774 O O . ARG A 1 95 ? 4.120 -10.436 -9.157 1.00 92.56 95 ARG A O 1
ATOM 781 N N . LYS A 1 96 ? 5.240 -12.324 -9.617 1.00 94.94 96 LYS A N 1
ATOM 782 C CA . LYS A 1 96 ? 4.743 -12.490 -10.983 1.00 94.94 96 LYS A CA 1
ATOM 783 C C . LYS A 1 96 ? 3.992 -13.801 -11.057 1.00 94.94 96 LYS A C 1
ATOM 785 O O . LYS A 1 96 ? 4.484 -14.793 -10.538 1.00 94.94 96 LYS A O 1
ATOM 790 N N . ILE A 1 97 ? 2.861 -13.819 -11.743 1.00 95.06 97 ILE A N 1
ATOM 791 C CA . ILE A 1 97 ? 2.098 -15.044 -11.979 1.00 95.06 97 ILE A CA 1
ATOM 792 C C . ILE A 1 97 ? 1.812 -15.213 -13.464 1.00 95.06 97 ILE A C 1
ATOM 794 O O . ILE A 1 97 ? 1.635 -14.235 -14.194 1.00 95.06 97 ILE A O 1
ATOM 798 N N . CYS A 1 98 ? 1.738 -16.460 -13.915 1.00 94.81 98 CYS A N 1
ATOM 799 C CA . CYS A 1 98 ? 1.154 -16.763 -15.212 1.00 94.81 98 CYS A CA 1
ATOM 800 C C . CYS A 1 98 ? -0.362 -16.858 -15.075 1.00 94.81 98 CYS A C 1
ATOM 802 O O . CYS A 1 98 ? -0.861 -17.665 -14.297 1.00 94.81 98 CYS A O 1
ATOM 804 N N . ILE A 1 99 ? -1.106 -16.097 -15.872 1.00 93.50 99 ILE A N 1
ATOM 805 C CA . ILE A 1 99 ? -2.574 -16.122 -15.815 1.00 93.50 99 ILE A CA 1
ATOM 806 C C . ILE A 1 99 ? -3.176 -17.402 -16.417 1.00 93.50 99 ILE A C 1
ATOM 808 O O . ILE A 1 99 ? -4.314 -17.737 -16.106 1.00 93.50 99 ILE A O 1
ATOM 812 N N . LEU A 1 100 ? -2.423 -18.128 -17.257 1.00 93.56 100 LEU A N 1
ATOM 813 C CA . LEU A 1 100 ? -2.889 -19.363 -17.900 1.00 93.56 100 LEU A CA 1
ATOM 814 C C . LEU A 1 100 ? -2.832 -20.553 -16.936 1.00 93.56 100 LEU A C 1
ATOM 816 O O . LEU A 1 100 ? -3.842 -21.210 -16.707 1.00 93.56 100 LEU A O 1
ATOM 820 N N . CYS A 1 101 ? -1.663 -20.816 -16.340 1.00 93.56 101 CYS A N 1
ATOM 821 C CA . CYS A 1 101 ? -1.476 -21.941 -15.415 1.00 93.56 101 CYS A CA 1
ATOM 822 C C . CYS A 1 101 ? -1.592 -21.567 -13.932 1.00 93.56 101 CYS A C 1
ATOM 824 O O . CYS A 1 101 ? -1.510 -22.452 -13.085 1.00 93.56 101 CYS A O 1
ATOM 826 N N . ARG A 1 102 ? -1.764 -20.277 -13.609 1.00 92.81 102 ARG A N 1
ATOM 827 C CA . ARG A 1 102 ? -1.922 -19.741 -12.243 1.00 92.81 102 ARG A CA 1
ATOM 828 C C . ARG A 1 102 ? -0.734 -19.987 -11.306 1.00 92.81 102 ARG A C 1
ATOM 830 O O . ARG A 1 102 ? -0.873 -19.850 -10.096 1.00 92.81 102 ARG A O 1
ATOM 837 N N . LYS A 1 103 ? 0.435 -20.326 -11.852 1.00 92.12 103 LYS A N 1
ATOM 838 C CA . LYS A 1 103 ? 1.668 -20.528 -11.081 1.00 92.12 103 LYS A CA 1
ATOM 839 C C . LYS A 1 103 ? 2.467 -19.236 -10.953 1.00 92.12 103 LYS A C 1
ATOM 841 O O . LYS A 1 103 ? 2.495 -18.424 -11.886 1.00 92.12 103 LYS A O 1
ATOM 846 N N . ASP A 1 104 ? 3.160 -19.093 -9.827 1.00 93.00 104 ASP A N 1
ATOM 847 C CA . ASP A 1 104 ? 4.169 -18.054 -9.647 1.00 93.00 104 ASP A CA 1
ATOM 848 C C . ASP A 1 104 ? 5.332 -18.244 -10.632 1.00 93.00 104 ASP A C 1
ATOM 850 O O . ASP A 1 104 ? 5.750 -19.357 -10.961 1.00 93.00 104 ASP A O 1
ATOM 854 N N . LEU A 1 105 ? 5.851 -17.121 -11.111 1.00 93.69 105 LEU A N 1
ATOM 855 C CA . LEU A 1 105 ? 6.990 -17.028 -12.006 1.00 93.69 105 LEU A CA 1
ATOM 856 C C . LEU A 1 105 ? 8.191 -16.481 -11.244 1.00 93.69 105 LEU A C 1
ATOM 858 O O . LEU A 1 105 ? 8.076 -15.610 -10.379 1.00 93.69 105 LEU A O 1
ATOM 862 N N . LYS A 1 106 ? 9.377 -16.943 -11.626 1.00 90.19 106 LYS A N 1
ATOM 863 C CA . LYS A 1 106 ? 10.636 -16.405 -11.112 1.00 90.19 106 LYS A CA 1
ATOM 864 C C . LYS A 1 106 ? 10.802 -14.955 -11.570 1.00 90.19 106 LYS A C 1
ATOM 866 O O . LYS A 1 106 ? 10.378 -14.581 -12.663 1.00 90.19 106 LYS A O 1
ATOM 871 N N . HIS A 1 107 ? 11.486 -14.138 -10.768 1.00 80.56 107 HIS A N 1
ATOM 872 C CA . HIS A 1 107 ? 11.605 -12.695 -11.010 1.00 80.56 107 HIS A CA 1
ATOM 873 C C . HIS A 1 107 ? 12.155 -12.340 -12.408 1.00 80.56 107 HIS A C 1
ATOM 875 O O . HIS A 1 107 ? 11.703 -11.377 -13.029 1.00 80.56 107 HIS A O 1
ATOM 881 N N . TYR A 1 108 ? 13.086 -13.136 -12.941 1.00 84.75 108 TYR A N 1
ATOM 882 C CA . TYR A 1 108 ? 13.694 -12.922 -14.261 1.00 84.75 108 TYR A CA 1
ATOM 883 C C . TYR A 1 108 ? 12.833 -13.395 -15.443 1.00 84.75 108 TYR A C 1
ATOM 885 O O . TYR A 1 108 ? 13.157 -13.102 -16.591 1.00 84.75 108 TYR A O 1
ATOM 893 N N . GLN A 1 109 ? 11.742 -14.125 -15.203 1.00 85.81 109 GLN A N 1
ATOM 894 C CA . GLN A 1 109 ? 10.897 -14.631 -16.280 1.00 85.81 109 GLN A CA 1
ATOM 895 C C . GLN A 1 109 ? 10.003 -13.511 -16.832 1.00 85.81 109 GLN A C 1
ATOM 897 O O . GLN A 1 109 ? 9.281 -12.831 -16.094 1.00 85.81 109 GLN A O 1
ATOM 902 N N . ALA A 1 110 ? 10.070 -13.320 -18.152 1.00 87.06 110 ALA A N 1
ATOM 903 C CA . ALA A 1 110 ? 9.185 -12.427 -18.904 1.00 87.06 110 ALA A CA 1
ATOM 904 C C . ALA A 1 110 ? 7.912 -13.139 -19.397 1.00 87.06 110 ALA A C 1
ATOM 906 O O . ALA A 1 110 ? 6.904 -12.491 -19.662 1.00 87.06 110 ALA A O 1
ATOM 907 N N . LYS A 1 111 ? 7.955 -14.473 -19.500 1.00 90.38 111 LYS A N 1
ATOM 908 C CA . LYS A 1 111 ? 6.836 -15.346 -19.865 1.00 90.38 111 LYS A CA 1
ATOM 909 C C . LYS A 1 111 ? 6.907 -16.654 -19.080 1.00 90.38 111 LYS A C 1
ATOM 911 O O . LYS A 1 111 ? 7.947 -16.987 -18.513 1.00 90.38 111 LYS A O 1
ATOM 916 N N . CYS A 1 112 ? 5.804 -17.391 -19.051 1.00 92.56 112 CYS A N 1
ATOM 917 C CA . CYS A 1 112 ? 5.771 -18.717 -18.447 1.00 92.56 112 CYS A CA 1
ATOM 918 C C . CYS A 1 112 ? 6.437 -19.744 -19.370 1.00 92.56 112 CYS A C 1
ATOM 920 O O . CYS A 1 112 ? 6.093 -19.815 -20.546 1.00 92.56 112 CYS A O 1
ATOM 922 N N . ASN A 1 113 ? 7.357 -20.547 -18.835 1.00 90.56 113 ASN A N 1
ATOM 923 C CA . ASN A 1 113 ? 8.015 -21.613 -19.598 1.00 90.56 113 ASN A CA 1
ATOM 924 C C . ASN A 1 113 ? 7.160 -22.892 -19.674 1.00 90.56 113 ASN A C 1
ATOM 926 O O . ASN A 1 113 ? 7.293 -23.647 -20.627 1.00 90.56 113 ASN A O 1
ATOM 930 N N . ASP A 1 114 ? 6.256 -23.102 -18.711 1.00 91.19 114 ASP A N 1
ATOM 931 C CA . ASP A 1 114 ? 5.365 -24.273 -18.658 1.00 91.19 114 ASP A CA 1
ATOM 932 C C . ASP A 1 114 ? 4.189 -24.169 -19.647 1.00 91.19 114 ASP A C 1
ATOM 934 O O . ASP A 1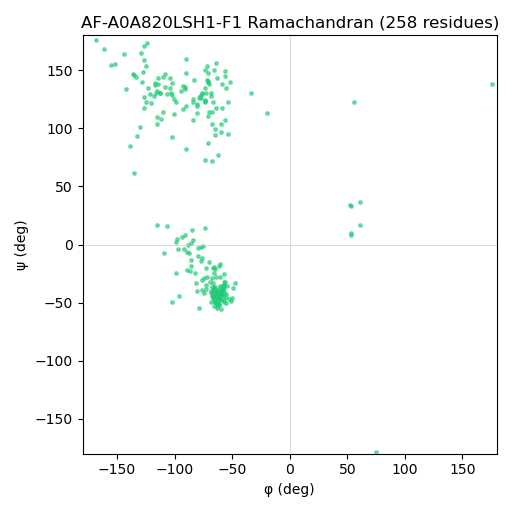 114 ? 3.465 -25.134 -19.871 1.00 91.19 114 ASP A O 1
ATOM 938 N N . CYS A 1 115 ? 3.944 -22.980 -20.203 1.00 91.44 115 CYS A N 1
ATOM 939 C CA . CYS A 1 115 ? 2.818 -22.705 -21.088 1.00 91.44 115 CYS A CA 1
ATOM 940 C C . CYS A 1 115 ? 3.329 -22.363 -22.487 1.00 91.44 115 CYS A C 1
ATOM 942 O O . CYS A 1 115 ? 3.847 -21.270 -22.705 1.00 91.44 115 CYS A O 1
ATOM 944 N N . LEU A 1 116 ? 3.109 -23.255 -23.455 1.00 85.44 116 LEU A N 1
ATOM 945 C CA . LEU A 1 116 ? 3.553 -23.069 -24.845 1.00 85.44 116 LEU A CA 1
ATOM 946 C C . LEU A 1 116 ? 3.001 -21.783 -25.490 1.00 85.44 116 LEU A C 1
ATOM 948 O O . LEU A 1 116 ? 3.687 -21.152 -26.287 1.00 85.44 116 LEU A O 1
ATOM 952 N N . MET A 1 117 ? 1.791 -21.365 -25.099 1.00 87.06 117 MET A N 1
ATOM 953 C CA . MET A 1 117 ? 1.113 -20.158 -25.600 1.00 87.06 117 MET A CA 1
ATOM 954 C C . MET A 1 117 ? 1.354 -18.913 -24.727 1.00 87.06 117 MET A C 1
ATOM 956 O O . MET A 1 117 ? 0.710 -17.877 -24.913 1.00 87.06 117 MET A O 1
ATOM 960 N N . ALA A 1 118 ? 2.227 -18.991 -23.716 1.00 87.19 118 ALA A N 1
ATOM 961 C CA . ALA A 1 118 ? 2.473 -17.846 -22.851 1.00 87.19 118 ALA A CA 1
ATOM 962 C C . ALA A 1 118 ? 3.283 -16.759 -23.566 1.00 87.19 118 ALA A C 1
ATOM 964 O O . ALA A 1 118 ? 4.368 -16.975 -24.102 1.00 87.19 118 ALA A O 1
ATOM 965 N N . GLU A 1 119 ? 2.764 -15.543 -23.467 1.00 89.75 119 GLU A N 1
ATOM 966 C CA . GLU A 1 119 ? 3.368 -14.306 -23.940 1.00 89.75 119 GLU A CA 1
ATOM 967 C C . GLU A 1 119 ? 3.452 -13.351 -22.744 1.00 89.75 119 GLU A C 1
ATOM 969 O O . GLU A 1 119 ? 2.868 -13.617 -21.690 1.00 89.75 119 GLU A O 1
ATOM 974 N N . CYS A 1 120 ? 4.102 -12.199 -22.907 1.00 86.31 120 CYS A N 1
ATOM 975 C CA . CYS A 1 120 ? 4.180 -11.184 -21.853 1.00 86.31 120 CYS A CA 1
ATOM 976 C C . CYS A 1 120 ? 2.791 -10.727 -21.365 1.00 86.31 120 CYS A C 1
ATOM 978 O O . CYS A 1 120 ? 2.617 -10.448 -20.183 1.00 86.31 120 CYS A O 1
ATOM 980 N N . LYS A 1 121 ? 1.773 -10.714 -22.243 1.00 90.00 121 LYS A N 1
ATOM 981 C CA . LYS A 1 121 ? 0.385 -10.371 -21.873 1.00 90.00 121 LYS A CA 1
ATOM 982 C C . LYS A 1 121 ? -0.265 -11.381 -20.919 1.00 90.00 121 LYS A C 1
ATOM 984 O O . LYS A 1 121 ? -1.247 -11.062 -20.256 1.00 90.00 121 LYS A O 1
ATOM 989 N N . HIS A 1 122 ? 0.290 -12.591 -20.849 1.00 93.75 122 HIS A N 1
ATOM 990 C CA . HIS A 1 122 ? -0.156 -13.669 -19.972 1.00 93.75 122 HIS A CA 1
ATOM 991 C C . HIS A 1 122 ? 0.560 -13.664 -18.610 1.00 93.75 122 HIS A C 1
ATOM 993 O O . HIS A 1 122 ? 0.419 -14.610 -17.832 1.00 93.75 122 HIS A O 1
ATOM 999 N N . VAL A 1 123 ? 1.339 -12.621 -18.319 1.00 94.19 123 VAL A N 1
ATOM 1000 C CA . VAL A 1 123 ? 1.972 -12.405 -17.020 1.00 94.19 123 VAL A CA 1
ATOM 1001 C C . VAL A 1 123 ? 1.253 -11.276 -16.302 1.00 94.19 123 VAL A C 1
ATOM 1003 O O . VAL A 1 123 ? 1.062 -10.196 -16.861 1.00 94.19 123 VAL A O 1
ATOM 1006 N N . ALA A 1 124 ? 0.870 -11.525 -15.054 1.00 94.94 124 ALA A N 1
ATOM 1007 C CA . ALA A 1 124 ? 0.387 -10.488 -14.159 1.00 94.94 124 ALA A CA 1
ATOM 1008 C C . ALA A 1 124 ? 1.406 -10.220 -13.053 1.00 94.94 124 ALA A C 1
ATOM 1010 O O . ALA A 1 124 ? 2.089 -11.128 -12.571 1.00 94.94 124 ALA A O 1
ATOM 1011 N N . HIS A 1 125 ? 1.498 -8.957 -12.661 1.00 95.06 125 HIS A N 1
ATOM 1012 C CA . HIS A 1 125 ? 2.331 -8.486 -11.569 1.00 95.06 125 HIS A CA 1
ATOM 1013 C C . HIS A 1 125 ? 1.447 -8.217 -10.363 1.00 95.06 125 HIS A C 1
ATOM 1015 O O . HIS A 1 125 ? 0.440 -7.521 -10.472 1.00 95.06 125 HIS A O 1
ATOM 1021 N N . ILE A 1 126 ? 1.841 -8.750 -9.217 1.00 95.44 126 ILE A N 1
ATOM 1022 C CA . ILE A 1 126 ? 1.167 -8.517 -7.950 1.00 95.44 126 ILE A CA 1
ATOM 1023 C C . ILE A 1 126 ? 2.153 -7.822 -7.024 1.00 95.44 126 ILE A C 1
ATOM 1025 O O . ILE A 1 126 ? 3.284 -8.280 -6.867 1.00 95.44 126 ILE A O 1
ATOM 1029 N N . LEU A 1 127 ? 1.727 -6.701 -6.455 1.00 94.56 127 LEU A N 1
ATOM 1030 C CA . LEU A 1 127 ? 2.493 -5.929 -5.490 1.00 94.56 127 LEU A CA 1
ATOM 1031 C C . LEU A 1 127 ? 1.746 -5.978 -4.164 1.00 94.56 127 LEU A C 1
ATOM 1033 O O . LEU A 1 127 ? 0.738 -5.296 -4.004 1.00 94.56 127 LEU A O 1
ATOM 1037 N N . ASP A 1 128 ? 2.242 -6.786 -3.238 1.00 94.62 128 ASP A N 1
ATOM 1038 C CA . ASP A 1 128 ? 1.732 -6.880 -1.875 1.00 94.62 128 ASP A CA 1
ATOM 1039 C C . ASP A 1 128 ? 2.494 -5.897 -0.987 1.00 94.62 128 ASP A C 1
ATOM 1041 O O . ASP A 1 128 ? 3.717 -5.796 -1.078 1.00 94.62 128 ASP A O 1
ATOM 1045 N N . THR A 1 129 ? 1.795 -5.152 -0.138 1.00 94.56 129 THR A N 1
ATOM 1046 C CA . THR A 1 129 ? 2.446 -4.209 0.778 1.00 94.56 129 THR A CA 1
ATOM 1047 C C . THR A 1 129 ? 2.804 -4.853 2.111 1.00 94.56 129 THR A C 1
ATOM 1049 O O . THR A 1 129 ? 2.146 -5.803 2.536 1.00 94.56 129 THR A O 1
ATOM 1052 N N . ASP A 1 130 ? 3.743 -4.259 2.842 1.00 93.19 130 ASP A N 1
ATOM 1053 C CA . ASP A 1 130 ? 3.877 -4.484 4.280 1.00 93.19 130 ASP A CA 1
ATOM 1054 C C . ASP A 1 130 ? 2.705 -3.825 5.032 1.00 93.19 130 ASP A C 1
ATOM 1056 O O . ASP A 1 130 ? 2.747 -2.661 5.441 1.00 93.19 130 ASP A O 1
ATOM 1060 N N . ILE A 1 131 ? 1.618 -4.591 5.160 1.00 93.44 131 ILE A N 1
ATOM 1061 C CA . ILE A 1 131 ? 0.349 -4.149 5.750 1.00 93.44 131 ILE A CA 1
ATOM 1062 C C . ILE A 1 131 ? 0.552 -3.685 7.192 1.00 93.44 131 ILE A C 1
ATOM 1064 O O . ILE A 1 131 ? -0.061 -2.697 7.590 1.00 93.44 131 ILE A O 1
ATOM 1068 N N . LEU A 1 132 ? 1.397 -4.379 7.965 1.00 92.12 132 LEU A N 1
ATOM 1069 C CA . LEU A 1 132 ? 1.639 -4.043 9.365 1.00 92.12 132 LEU A CA 1
ATOM 1070 C C . LEU A 1 132 ? 2.270 -2.661 9.459 1.00 92.12 132 LEU A C 1
ATOM 1072 O O . LEU A 1 132 ? 1.704 -1.781 10.101 1.00 92.12 132 LEU A O 1
ATOM 1076 N N . SER A 1 133 ? 3.384 -2.452 8.760 1.00 89.75 133 SER A N 1
ATOM 1077 C CA . SER A 1 133 ? 4.102 -1.184 8.836 1.00 89.75 133 SER A CA 1
ATOM 1078 C C . SER A 1 133 ? 3.252 -0.012 8.340 1.00 89.75 133 SER A C 1
ATOM 1080 O O . SER A 1 133 ? 3.214 1.039 8.981 1.00 89.75 133 SER A O 1
ATOM 1082 N N . LEU A 1 134 ? 2.496 -0.189 7.248 1.00 90.75 134 LEU A N 1
ATOM 1083 C CA . LEU A 1 134 ? 1.586 0.852 6.758 1.00 90.75 134 LEU A CA 1
ATOM 1084 C C . LEU A 1 134 ? 0.469 1.167 7.758 1.00 90.75 134 LEU A C 1
ATOM 1086 O O . LEU A 1 134 ? 0.144 2.340 7.962 1.00 90.75 134 LEU A O 1
ATOM 1090 N N . LEU A 1 135 ? -0.116 0.141 8.375 1.00 92.50 135 LEU A N 1
ATOM 1091 C CA . LEU A 1 135 ? -1.185 0.312 9.347 1.00 92.50 135 LEU A CA 1
ATOM 1092 C C . LEU A 1 135 ? -0.670 1.005 10.610 1.00 92.50 135 LEU A C 1
ATOM 1094 O O . LEU A 1 135 ? -1.276 1.991 11.021 1.00 92.50 135 LEU A O 1
ATOM 1098 N N . THR A 1 136 ? 0.481 0.585 11.145 1.00 90.81 136 THR A N 1
ATOM 1099 C CA . THR A 1 136 ? 1.159 1.256 12.264 1.00 90.81 136 THR A CA 1
ATOM 1100 C C . THR A 1 136 ? 1.412 2.725 11.936 1.00 90.81 136 THR A C 1
ATOM 1102 O O . THR A 1 136 ? 0.974 3.598 12.677 1.00 90.81 136 THR A O 1
ATOM 1105 N N . CYS A 1 137 ? 1.992 3.042 10.772 1.00 88.06 137 CYS A N 1
ATOM 1106 C CA . CYS A 1 137 ? 2.235 4.433 10.379 1.00 88.06 137 CYS A CA 1
ATOM 1107 C C . CYS A 1 137 ? 0.959 5.290 10.346 1.00 88.06 137 CYS A C 1
ATOM 1109 O O . CYS A 1 137 ? 0.987 6.459 10.739 1.00 88.06 137 CYS A O 1
ATOM 1111 N N . VAL A 1 138 ? -0.156 4.757 9.836 1.00 92.00 138 VAL A N 1
ATOM 1112 C CA . VAL A 1 138 ? -1.417 5.512 9.768 1.00 92.00 138 VAL A CA 1
ATOM 1113 C C . VAL A 1 138 ? -2.064 5.640 11.142 1.00 92.00 138 VAL A C 1
ATOM 1115 O O . VAL A 1 138 ? -2.525 6.733 11.468 1.00 92.00 138 VAL A O 1
ATOM 1118 N N . VAL A 1 139 ? -2.068 4.572 11.941 1.00 92.75 139 VAL A N 1
ATOM 1119 C CA . VAL A 1 139 ? -2.631 4.562 13.296 1.00 92.75 139 VAL A CA 1
ATOM 1120 C C . VAL A 1 139 ? -1.859 5.515 14.202 1.00 92.75 139 VAL A C 1
ATOM 1122 O O . VAL A 1 139 ? -2.479 6.398 14.782 1.00 92.75 139 VAL A O 1
ATOM 1125 N N . SER A 1 140 ? -0.525 5.438 14.252 1.00 91.38 140 SER A N 1
ATOM 1126 C CA . SER A 1 140 ? 0.285 6.341 15.083 1.00 91.38 140 SER A CA 1
ATOM 1127 C C . SER A 1 140 ? 0.121 7.804 14.658 1.00 91.38 140 SER A C 1
ATOM 1129 O O . SER A 1 140 ? -0.008 8.687 15.499 1.00 91.38 140 SER A O 1
ATOM 1131 N N . ARG A 1 141 ? 0.057 8.084 13.347 1.00 91.88 141 ARG A N 1
ATOM 1132 C CA . ARG A 1 141 ? -0.140 9.452 12.832 1.00 91.88 141 ARG A CA 1
ATOM 1133 C C . ARG A 1 141 ? -1.525 10.024 13.145 1.00 91.88 141 ARG A C 1
ATOM 1135 O O . ARG A 1 141 ? -1.668 11.244 13.180 1.00 91.88 141 ARG A O 1
ATOM 1142 N N . LEU A 1 142 ? -2.543 9.174 13.268 1.00 94.69 142 LEU A N 1
ATOM 1143 C CA . LEU A 1 142 ? -3.940 9.585 13.436 1.00 94.69 142 LEU A CA 1
ATOM 1144 C C . LEU A 1 142 ? -4.531 9.183 14.794 1.00 94.69 142 LEU A C 1
ATOM 1146 O O . LEU A 1 142 ? -5.754 9.185 14.944 1.00 94.69 142 LEU A O 1
ATOM 1150 N N . ALA A 1 143 ? -3.685 8.839 15.768 1.00 93.06 143 ALA A N 1
ATOM 1151 C CA . ALA A 1 143 ? -4.099 8.287 17.054 1.00 93.06 143 ALA A CA 1
ATOM 1152 C C . ALA A 1 143 ? -5.109 9.194 17.774 1.00 93.06 143 ALA A C 1
ATOM 1154 O O . ALA A 1 143 ? -6.170 8.728 18.184 1.00 93.06 143 ALA A O 1
ATOM 1155 N N . ASP A 1 144 ? -4.850 10.504 17.815 1.00 93.44 144 ASP A N 1
ATOM 1156 C CA . ASP A 1 144 ? -5.746 11.479 18.444 1.00 93.44 144 ASP A CA 1
ATOM 1157 C C . ASP A 1 144 ? -7.128 11.522 17.785 1.00 93.44 144 ASP A C 1
ATOM 1159 O O . ASP A 1 144 ? -8.149 11.648 18.460 1.00 93.44 144 ASP A O 1
ATOM 1163 N N . GLN A 1 145 ? -7.184 11.464 16.450 1.00 94.38 145 GLN A N 1
ATOM 1164 C CA . GLN A 1 145 ? -8.453 11.494 15.722 1.00 94.38 145 GLN A CA 1
ATOM 1165 C C . GLN A 1 145 ? -9.210 10.179 15.885 1.00 94.38 145 GLN A C 1
ATOM 1167 O O . GLN A 1 145 ? -10.437 10.209 15.970 1.00 94.38 145 GLN A O 1
ATOM 1172 N N . ILE A 1 146 ? -8.484 9.058 15.953 1.00 92.81 146 ILE A N 1
ATOM 1173 C CA . ILE A 1 146 ? -9.049 7.741 16.241 1.00 92.81 146 ILE A CA 1
ATOM 1174 C C . ILE A 1 146 ? -9.685 7.741 17.629 1.00 92.81 146 ILE A C 1
ATOM 1176 O O . ILE A 1 146 ? -10.858 7.401 17.760 1.00 92.81 146 ILE A O 1
ATOM 1180 N N . GLN A 1 147 ? -8.951 8.184 18.652 1.00 90.44 147 GLN A N 1
ATOM 1181 C CA . GLN A 1 147 ? -9.446 8.192 20.026 1.00 90.44 147 GLN A CA 1
ATOM 1182 C C . GLN A 1 147 ? -10.659 9.114 20.187 1.00 90.44 147 GLN A C 1
ATOM 1184 O O . GLN A 1 147 ? -11.701 8.678 20.664 1.00 90.44 147 GLN A O 1
ATOM 1189 N N . LYS A 1 148 ? -10.583 10.351 19.679 1.00 90.25 148 LYS A N 1
ATOM 1190 C CA . LYS A 1 148 ? -11.709 11.302 19.736 1.00 90.25 148 LYS A CA 1
ATOM 1191 C C . LYS A 1 148 ? -12.973 10.759 19.075 1.00 90.25 148 LYS A C 1
ATOM 1193 O O . LYS A 1 148 ? -14.078 11.006 19.554 1.00 90.25 148 LYS A O 1
ATOM 1198 N N . TYR A 1 149 ? -12.824 10.055 17.955 1.00 88.56 149 TYR A N 1
ATOM 1199 C CA . TYR A 1 149 ? -13.964 9.462 17.267 1.00 88.56 149 TYR A CA 1
ATOM 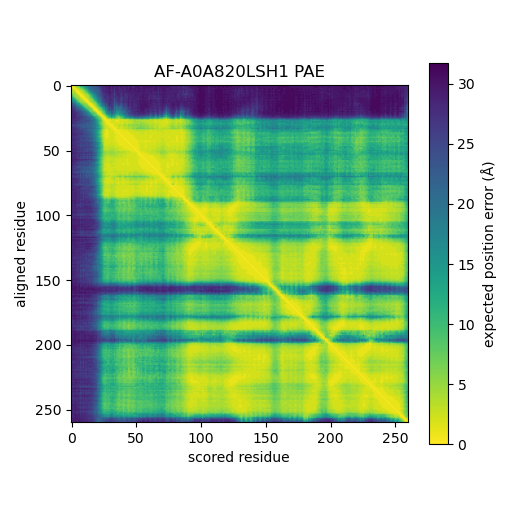1200 C C . TYR A 1 149 ? -14.507 8.251 18.033 1.00 88.56 149 TYR A C 1
ATOM 1202 O O . TYR A 1 149 ? -15.721 8.127 18.166 1.00 88.56 149 TYR A O 1
ATOM 1210 N N . LYS A 1 150 ? -13.639 7.425 18.630 1.00 86.06 150 LYS A N 1
ATOM 1211 C CA . LYS A 1 150 ? -14.047 6.347 19.543 1.00 86.06 150 LYS A CA 1
ATOM 1212 C C . LYS A 1 150 ? -14.867 6.857 20.728 1.00 86.06 150 LYS A C 1
ATOM 1214 O O . LYS A 1 150 ? -15.961 6.350 20.960 1.00 86.06 150 LYS A O 1
ATOM 1219 N N . ASP A 1 151 ? -14.390 7.896 21.407 1.00 84.94 151 ASP A N 1
ATOM 1220 C CA . ASP A 1 151 ? -15.050 8.476 22.585 1.00 84.94 151 ASP A CA 1
ATOM 1221 C C . ASP A 1 151 ? -16.456 9.010 22.265 1.00 84.94 151 ASP A C 1
ATOM 1223 O O . ASP A 1 151 ? -17.348 9.013 23.117 1.00 84.94 151 ASP A O 1
ATOM 1227 N N . SER A 1 152 ? -16.686 9.429 21.014 1.00 82.44 152 SER A N 1
ATOM 1228 C CA . SER A 1 152 ? -18.004 9.885 20.564 1.00 82.44 152 SER A CA 1
ATOM 1229 C C . SER A 1 152 ? -19.063 8.774 20.557 1.00 82.44 152 SER A C 1
ATOM 1231 O O . SER A 1 152 ? -20.245 9.071 20.719 1.00 82.44 152 SER A O 1
ATOM 1233 N N . PHE A 1 153 ? -18.658 7.502 20.450 1.00 76.19 153 PHE A N 1
ATOM 1234 C CA . PHE A 1 153 ? -19.569 6.355 20.527 1.00 76.19 153 PHE A CA 1
ATOM 1235 C C . PHE A 1 153 ? -19.905 5.957 21.963 1.00 76.19 153 PHE A C 1
ATOM 1237 O O . PHE A 1 153 ? -21.021 5.516 22.227 1.00 76.19 153 PHE A O 1
ATOM 1244 N N . SER A 1 154 ? -18.959 6.119 22.887 1.00 67.75 154 SER A N 1
ATOM 1245 C CA . SER A 1 154 ? -19.100 5.728 24.295 1.00 67.75 154 SER A CA 1
ATOM 1246 C C . SER A 1 154 ? -20.105 6.602 25.047 1.00 67.75 154 SER A C 1
ATOM 1248 O O . SER A 1 154 ? -20.799 6.138 25.946 1.00 67.75 154 SER A O 1
ATOM 1250 N N . ASN A 1 155 ? -20.208 7.877 24.664 1.00 62.69 155 ASN A N 1
ATOM 1251 C CA . ASN A 1 155 ? -20.959 8.885 25.411 1.00 62.69 155 ASN A CA 1
ATOM 1252 C C . ASN A 1 155 ? -22.468 8.937 25.094 1.00 62.69 155 ASN A C 1
ATOM 1254 O O . ASN A 1 155 ? -23.124 9.897 25.490 1.00 62.69 155 ASN A O 1
ATOM 1258 N N . ASN A 1 156 ? -23.039 7.944 24.391 1.00 55.91 156 ASN A N 1
ATOM 1259 C CA . ASN A 1 156 ? -24.470 7.864 24.018 1.00 55.91 156 ASN A CA 1
ATOM 1260 C C . ASN A 1 156 ? -25.048 9.098 23.284 1.00 55.91 156 ASN A C 1
ATOM 1262 O O . ASN A 1 156 ? -26.252 9.174 23.043 1.00 55.91 156 ASN A O 1
ATOM 1266 N N . THR A 1 157 ? -24.213 10.061 22.895 1.00 53.56 157 THR A N 1
ATOM 1267 C CA . THR A 1 157 ? -24.618 11.284 22.190 1.00 53.56 157 THR A CA 1
ATOM 1268 C C . THR A 1 157 ? -24.691 11.088 20.679 1.00 53.56 157 THR A C 1
ATOM 1270 O O . THR A 1 157 ? -25.364 11.861 19.997 1.00 53.56 157 THR A O 1
ATOM 1273 N N . TYR A 1 158 ? -24.054 10.043 20.143 1.00 55.47 158 TYR A N 1
ATOM 1274 C CA . TYR A 1 158 ? -24.150 9.692 18.730 1.00 55.47 158 TYR A CA 1
ATOM 1275 C C . TYR A 1 158 ? -25.394 8.840 18.455 1.00 55.47 158 TYR A C 1
ATOM 1277 O O . TYR A 1 158 ? -25.442 7.643 18.748 1.00 55.47 158 TYR A O 1
ATOM 1285 N N . GLN A 1 159 ? -26.394 9.455 17.819 1.00 55.69 159 GLN A N 1
ATOM 1286 C CA . GLN A 1 159 ? -27.368 8.718 17.013 1.00 55.69 159 GLN A CA 1
ATOM 1287 C C . GLN A 1 159 ? -26.594 7.845 16.015 1.00 55.69 159 GLN A C 1
ATOM 1289 O O . GLN A 1 159 ? -25.556 8.278 15.518 1.00 55.69 159 GLN A O 1
ATOM 1294 N N . GLN A 1 160 ? -27.061 6.611 15.786 1.00 57.47 160 GLN A N 1
ATOM 1295 C CA . GLN A 1 160 ? -26.341 5.561 15.052 1.00 57.47 160 GLN A CA 1
ATOM 1296 C C . GLN A 1 160 ? -25.463 6.109 13.914 1.00 57.47 160 GLN A C 1
ATOM 1298 O O . GLN A 1 160 ? -25.970 6.873 13.091 1.00 57.47 160 GLN A O 1
ATOM 1303 N N . PRO A 1 161 ? -24.181 5.716 13.826 1.00 61.56 161 PRO A N 1
ATOM 1304 C CA . PRO A 1 161 ? -23.312 6.179 12.756 1.00 61.56 161 PRO A CA 1
ATOM 1305 C C . PRO A 1 161 ? -23.818 5.648 11.413 1.00 61.56 161 PRO A C 1
ATOM 1307 O O . PRO A 1 161 ? -23.500 4.532 11.002 1.00 61.56 161 PRO A O 1
ATOM 1310 N N . TYR A 1 162 ? -24.627 6.455 10.723 1.00 67.25 162 TYR A N 1
ATOM 1311 C CA . TYR A 1 162 ? -25.104 6.183 9.365 1.00 67.25 162 TYR A CA 1
ATOM 1312 C C . TYR A 1 162 ? -23.941 6.065 8.365 1.00 67.25 162 TYR A C 1
ATOM 1314 O O . TYR A 1 162 ? -24.110 5.543 7.267 1.00 67.25 162 TYR A O 1
ATOM 1322 N N . ASP A 1 163 ? -22.754 6.541 8.744 1.00 77.00 163 ASP A N 1
ATOM 1323 C CA . ASP A 1 163 ? -21.534 6.542 7.946 1.00 77.00 163 ASP A CA 1
ATOM 1324 C C . ASP A 1 163 ? -20.676 5.271 8.099 1.00 77.00 163 ASP A C 1
ATOM 1326 O O . ASP A 1 163 ? -19.675 5.127 7.389 1.00 77.00 163 ASP A O 1
ATOM 1330 N N . ILE A 1 164 ? -21.021 4.360 9.020 1.00 82.88 164 ILE A N 1
ATOM 1331 C CA . ILE A 1 164 ? -20.314 3.087 9.213 1.00 82.88 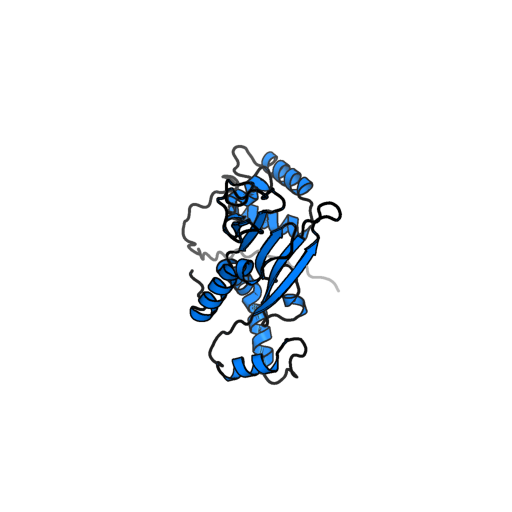164 ILE A CA 1
ATOM 1332 C C . ILE A 1 164 ? -21.104 1.966 8.522 1.00 82.88 164 ILE A C 1
ATOM 1334 O O . ILE A 1 164 ? -22.183 1.582 8.985 1.00 82.88 164 ILE A O 1
ATOM 1338 N N . PRO A 1 165 ? -20.572 1.374 7.437 1.00 79.12 165 PRO A N 1
ATOM 1339 C CA . PRO A 1 165 ? -21.120 0.143 6.885 1.00 79.12 165 PRO A CA 1
ATOM 1340 C C . PRO A 1 165 ? -21.175 -0.936 7.968 1.00 79.12 165 PRO A C 1
ATOM 1342 O O . PRO A 1 165 ? -20.204 -1.132 8.693 1.00 79.12 165 PRO A O 1
ATOM 1345 N N . PHE A 1 166 ? -22.295 -1.655 8.066 1.00 83.25 166 PHE A N 1
ATOM 1346 C CA . PHE A 1 166 ? -22.486 -2.698 9.085 1.00 83.25 166 PHE A CA 1
ATOM 1347 C C . PHE A 1 166 ? -22.410 -2.166 10.533 1.00 83.25 166 PHE A C 1
ATOM 1349 O O . PHE A 1 166 ? -21.928 -2.853 11.435 1.00 83.25 166 PHE A O 1
ATOM 1356 N N . ALA A 1 167 ? -22.915 -0.948 10.777 1.00 82.62 167 ALA A N 1
ATOM 1357 C CA . ALA A 1 167 ? -22.903 -0.297 12.092 1.00 82.62 167 ALA A CA 1
ATOM 1358 C C . ALA A 1 167 ? -23.429 -1.186 13.235 1.00 82.62 167 ALA A C 1
ATOM 1360 O O . ALA A 1 167 ? -22.865 -1.176 14.325 1.00 82.62 167 ALA A O 1
ATOM 1361 N N . LYS A 1 168 ? -24.461 -2.008 12.989 1.00 83.19 168 LYS A N 1
ATOM 1362 C CA . LYS A 1 168 ? -24.997 -2.949 13.991 1.00 83.19 168 LYS A CA 1
ATOM 1363 C C . LYS A 1 168 ? -23.955 -3.983 14.424 1.00 83.19 168 LYS A C 1
ATOM 1365 O O . LYS A 1 168 ? -23.787 -4.222 15.615 1.00 83.19 168 LYS A O 1
ATOM 1370 N N . GLN A 1 169 ? -23.245 -4.582 13.471 1.00 86.00 169 GLN A N 1
ATOM 1371 C CA . GLN A 1 169 ? -22.187 -5.555 13.741 1.00 86.00 169 GLN A CA 1
ATOM 1372 C C . GLN A 1 169 ? -21.011 -4.896 14.462 1.00 86.00 169 GLN A C 1
ATOM 1374 O O . GLN A 1 169 ? -20.461 -5.472 15.396 1.00 86.00 169 GLN A O 1
ATOM 1379 N N . TYR A 1 170 ? -20.656 -3.674 14.066 1.00 85.25 170 TYR A N 1
ATOM 1380 C CA . TYR A 1 170 ? -19.618 -2.899 14.738 1.00 85.25 170 TYR A CA 1
ATOM 1381 C C . TYR A 1 170 ? -19.987 -2.591 16.200 1.00 85.25 170 TYR A C 1
ATOM 1383 O O . TYR A 1 170 ? -19.198 -2.861 17.100 1.00 85.25 170 TYR A O 1
ATOM 1391 N N . GLN A 1 171 ? -21.216 -2.143 16.470 1.00 81.94 171 GLN A N 1
ATOM 1392 C CA . GLN A 1 171 ? -21.709 -1.924 17.837 1.00 81.94 171 GLN A CA 1
ATOM 1393 C C . GLN A 1 171 ? -21.691 -3.210 18.672 1.00 81.94 171 GLN A C 1
ATOM 1395 O O . GLN A 1 171 ? -21.249 -3.197 19.817 1.00 81.94 171 GLN A O 1
ATOM 1400 N N . GLN A 1 172 ? -22.113 -4.337 18.093 1.00 84.56 172 GLN A N 1
ATOM 1401 C CA . GLN A 1 172 ? -22.034 -5.640 18.760 1.00 84.56 172 GLN A CA 1
ATOM 1402 C C . GLN A 1 172 ? -20.591 -6.025 19.107 1.00 84.56 172 GLN A C 1
ATOM 1404 O O . GLN A 1 172 ? -20.359 -6.600 20.168 1.00 84.56 172 GLN A O 1
ATOM 1409 N N . LEU A 1 173 ? -19.620 -5.704 18.245 1.00 84.00 173 LEU A N 1
ATOM 1410 C CA . LEU A 1 173 ? -18.201 -5.934 18.527 1.00 84.00 173 LEU A CA 1
ATOM 1411 C C . LEU A 1 173 ? -17.706 -5.072 19.691 1.00 84.00 173 LEU A C 1
ATOM 1413 O O . LEU A 1 173 ? -17.039 -5.609 20.571 1.00 84.00 173 LEU A O 1
ATOM 1417 N N . LEU A 1 174 ? -18.070 -3.788 19.731 1.00 83.50 174 LEU A N 1
ATOM 1418 C CA . LEU A 1 174 ? -17.703 -2.895 20.835 1.00 83.50 174 LEU A CA 1
ATOM 1419 C C . LEU A 1 174 ? -18.289 -3.367 22.173 1.00 83.50 174 LEU A C 1
ATOM 1421 O O . LEU A 1 174 ? -17.577 -3.412 23.169 1.00 83.50 174 LEU A O 1
ATOM 1425 N N . ILE A 1 175 ? -19.556 -3.795 22.188 1.00 83.25 175 ILE A N 1
ATOM 1426 C CA . ILE A 1 175 ? -20.207 -4.342 23.392 1.00 83.25 175 ILE A CA 1
ATOM 1427 C C . ILE A 1 175 ? -19.547 -5.652 23.832 1.00 83.25 175 ILE A C 1
ATOM 1429 O O . ILE A 1 175 ? -19.400 -5.909 25.024 1.00 83.25 175 ILE A O 1
ATOM 1433 N N . LYS A 1 176 ? -19.163 -6.506 22.877 1.00 86.00 176 LYS A N 1
ATOM 1434 C CA . LYS A 1 176 ? -18.549 -7.806 23.167 1.00 86.00 176 LYS A CA 1
ATOM 1435 C C . LYS A 1 176 ? -17.119 -7.679 23.701 1.00 86.00 176 LYS A C 1
ATOM 1437 O O . LYS A 1 176 ? -16.669 -8.566 24.423 1.00 86.00 176 LYS A O 1
ATOM 1442 N N . TYR A 1 177 ? -16.411 -6.612 23.339 1.00 83.94 177 TYR A N 1
ATOM 1443 C CA . TYR A 1 177 ? -15.004 -6.402 23.680 1.00 83.94 177 TYR A CA 1
ATOM 1444 C C . TYR A 1 177 ? -14.742 -4.961 24.167 1.00 83.94 177 TYR A C 1
ATOM 1446 O O . TYR A 1 177 ? -13.960 -4.246 23.541 1.00 83.94 177 TYR A O 1
ATOM 1454 N N . PRO A 1 178 ? -15.363 -4.527 25.280 1.00 76.69 178 PRO A N 1
ATOM 1455 C CA . PRO A 1 178 ? -15.338 -3.127 25.717 1.00 76.69 178 PRO A CA 1
ATOM 1456 C C . PRO A 1 178 ? -13.941 -2.649 26.138 1.00 76.69 178 PRO A C 1
ATOM 1458 O O . PRO A 1 178 ? -13.580 -1.505 25.890 1.00 76.69 178 PRO A O 1
ATOM 1461 N N . GLU A 1 179 ? -13.131 -3.546 26.703 1.00 77.06 179 GLU A N 1
ATOM 1462 C CA . GLU A 1 179 ? -11.770 -3.254 27.180 1.00 77.06 179 GLU A CA 1
ATOM 1463 C C . GLU A 1 179 ? -10.693 -3.425 26.094 1.00 77.06 179 GLU A C 1
ATOM 1465 O O . GLU A 1 179 ? -9.500 -3.263 26.352 1.00 77.06 179 GLU A O 1
ATOM 1470 N N . GLN A 1 180 ? -11.072 -3.813 24.869 1.00 78.06 180 GLN A N 1
ATOM 1471 C CA . GLN A 1 180 ? -10.107 -4.020 23.792 1.00 78.06 180 GLN A CA 1
ATOM 1472 C C . GLN A 1 180 ? -9.974 -2.765 22.937 1.00 78.06 180 GLN A C 1
ATOM 1474 O O . GLN A 1 180 ? -10.957 -2.212 22.444 1.00 78.06 180 GLN A O 1
ATOM 1479 N N . ASN A 1 181 ? -8.730 -2.363 22.665 1.00 82.12 181 ASN A N 1
ATOM 1480 C CA . ASN A 1 181 ? -8.434 -1.326 21.683 1.00 82.12 181 ASN A CA 1
ATOM 1481 C C . ASN A 1 181 ? -8.637 -1.874 20.257 1.00 82.12 181 ASN A C 1
ATOM 1483 O O . ASN A 1 181 ? -7.684 -2.165 19.536 1.00 82.12 181 ASN A O 1
ATOM 1487 N N . LEU A 1 182 ? -9.899 -2.069 19.870 1.00 86.81 182 LEU A N 1
ATOM 1488 C CA . LEU A 1 182 ? -10.265 -2.615 18.569 1.00 86.81 182 LEU A CA 1
ATOM 1489 C C . LEU A 1 182 ? -9.998 -1.607 17.451 1.00 86.81 182 LEU A C 1
ATOM 1491 O O . LEU A 1 182 ? -10.272 -0.414 17.589 1.00 86.81 182 LEU A O 1
ATOM 1495 N N . LEU A 1 183 ? -9.494 -2.109 16.331 1.00 89.56 183 LEU A N 1
ATOM 1496 C CA . LEU A 1 183 ? -9.377 -1.371 15.083 1.00 89.56 183 LEU A CA 1
ATOM 1497 C C . LEU A 1 183 ? -10.086 -2.173 13.996 1.00 89.56 183 LEU A C 1
ATOM 1499 O O . LEU A 1 183 ? -9.744 -3.334 13.751 1.00 89.56 183 LEU A O 1
ATOM 1503 N N . SER A 1 184 ? -11.067 -1.564 13.347 1.00 91.62 184 SER A N 1
ATOM 1504 C CA . SER A 1 184 ? -11.896 -2.215 12.343 1.00 91.62 184 SER A CA 1
ATOM 1505 C C . SER A 1 184 ? -11.548 -1.681 10.963 1.00 91.62 184 SER A C 1
ATOM 1507 O O . SER A 1 184 ? -11.398 -0.478 10.743 1.00 91.62 184 SER A O 1
ATOM 1509 N N . LEU A 1 185 ? -11.424 -2.596 10.004 1.00 92.94 185 LEU A N 1
ATOM 1510 C CA . LEU A 1 185 ? -11.082 -2.271 8.625 1.00 92.94 185 LEU A CA 1
ATOM 1511 C C . LEU A 1 185 ? -12.267 -2.557 7.708 1.00 92.94 185 LEU A C 1
ATOM 1513 O O . LEU A 1 185 ? -12.811 -3.661 7.712 1.00 92.94 185 LEU A O 1
ATOM 1517 N N . ILE A 1 186 ? -12.618 -1.581 6.875 1.00 92.44 186 ILE A N 1
ATOM 1518 C CA . ILE A 1 186 ? -13.475 -1.798 5.709 1.00 92.44 186 ILE A CA 1
ATOM 1519 C C . ILE A 1 186 ? -12.550 -2.124 4.548 1.00 92.44 186 ILE A C 1
ATOM 1521 O O . ILE A 1 186 ? -11.693 -1.317 4.195 1.00 92.44 186 ILE A O 1
ATOM 1525 N N . LEU A 1 187 ? -12.711 -3.314 3.981 1.00 93.81 187 LEU A N 1
ATOM 1526 C CA . LEU A 1 187 ? -11.909 -3.781 2.859 1.00 93.81 187 LEU A CA 1
ATOM 1527 C C . LEU A 1 187 ? -12.597 -3.406 1.544 1.00 93.81 187 LEU A C 1
ATOM 1529 O O . LEU A 1 187 ? -13.795 -3.633 1.379 1.00 93.81 187 LEU A O 1
ATOM 1533 N N . HIS A 1 188 ? -11.829 -2.863 0.605 1.00 93.06 188 HIS A N 1
ATOM 1534 C CA . HIS A 1 188 ? -12.306 -2.432 -0.703 1.00 93.06 188 HIS A CA 1
ATOM 1535 C C . HIS A 1 188 ? -11.512 -3.137 -1.802 1.00 93.06 188 HIS A C 1
ATOM 1537 O O . HIS A 1 188 ? -10.283 -3.189 -1.746 1.00 93.06 188 HIS A O 1
ATOM 1543 N N . VAL A 1 189 ? -12.211 -3.649 -2.814 1.00 93.31 189 VAL A N 1
ATOM 1544 C CA . VAL A 1 189 ? -11.610 -4.177 -4.044 1.00 93.31 189 VAL A CA 1
ATOM 1545 C C . VAL A 1 189 ? -12.162 -3.361 -5.203 1.00 93.31 189 VAL A C 1
ATOM 1547 O O . VAL A 1 189 ? -13.377 -3.309 -5.376 1.00 93.31 189 VAL A O 1
ATOM 1550 N N . ASP A 1 190 ? -11.282 -2.726 -5.972 1.00 88.62 190 ASP A N 1
ATOM 1551 C CA . ASP A 1 190 ? -11.665 -1.874 -7.102 1.00 88.62 190 ASP A CA 1
ATOM 1552 C C . ASP A 1 190 ? -10.780 -2.145 -8.328 1.00 88.62 190 ASP A C 1
ATOM 1554 O O . ASP A 1 190 ? -9.599 -2.469 -8.190 1.00 88.62 190 ASP A O 1
ATOM 1558 N N . GLY A 1 191 ? -11.351 -2.029 -9.525 1.00 83.00 191 GLY A N 1
ATOM 1559 C CA . GLY A 1 191 ? -10.702 -2.295 -10.806 1.00 83.00 191 GLY A CA 1
ATOM 1560 C C . GLY A 1 191 ? -10.722 -1.065 -11.712 1.00 83.00 191 GLY A C 1
ATOM 1561 O O . GLY A 1 191 ? -11.770 -0.489 -11.977 1.00 83.00 191 GLY A O 1
ATOM 1562 N N . ALA A 1 192 ? -9.564 -0.689 -12.252 1.00 79.56 192 ALA A N 1
ATOM 1563 C CA . ALA A 1 192 ? -9.396 0.445 -13.154 1.00 79.56 192 ALA A CA 1
ATOM 1564 C C . ALA A 1 192 ? -8.547 0.076 -14.383 1.00 79.56 192 ALA A C 1
ATOM 1566 O O . ALA A 1 192 ? -7.566 -0.660 -14.296 1.00 79.56 192 ALA A O 1
ATOM 1567 N N . SER A 1 193 ? -8.871 0.628 -15.555 1.00 72.12 193 SER A N 1
ATOM 1568 C CA . SER A 1 193 ? -7.979 0.554 -16.723 1.00 72.12 193 SER A CA 1
ATOM 1569 C C . SER A 1 193 ? -6.844 1.573 -16.602 1.00 72.12 193 SER A C 1
ATOM 1571 O O . SER A 1 193 ? -7.097 2.759 -16.411 1.00 72.12 193 SER A O 1
ATOM 1573 N N . LEU A 1 194 ? -5.593 1.122 -16.755 1.00 66.19 194 LEU A N 1
ATOM 1574 C CA . LEU A 1 194 ? -4.403 1.975 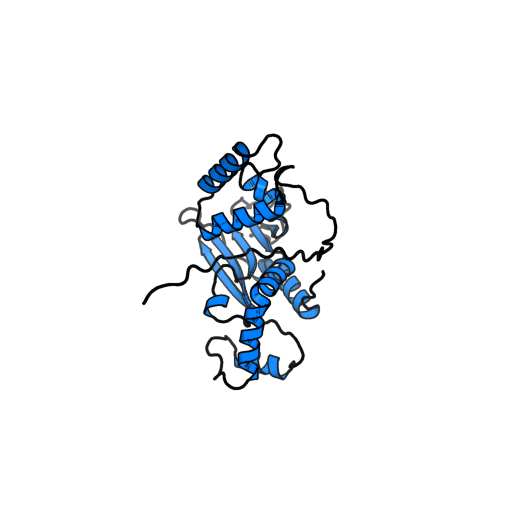-16.603 1.00 66.19 194 LEU A CA 1
ATOM 1575 C C . LEU A 1 194 ? -4.157 2.889 -17.803 1.00 66.19 194 LEU A C 1
ATOM 1577 O O . LEU A 1 194 ? -3.740 4.033 -17.640 1.00 66.19 194 LEU A O 1
ATOM 1581 N N . VAL A 1 195 ? -4.383 2.383 -19.014 1.00 68.38 195 VAL A N 1
ATOM 1582 C CA . VAL A 1 195 ? -4.171 3.132 -20.256 1.00 68.38 195 VAL A CA 1
ATOM 1583 C C . VAL A 1 195 ? -5.282 2.770 -21.227 1.00 68.38 195 VAL A C 1
ATOM 1585 O O . VAL A 1 195 ? -5.568 1.590 -21.432 1.00 68.38 195 VAL A O 1
ATOM 1588 N N . LYS A 1 196 ? -5.882 3.779 -21.870 1.00 60.59 196 LYS A N 1
ATOM 1589 C CA . LYS A 1 196 ? -6.947 3.578 -22.868 1.00 60.59 196 LYS A CA 1
ATOM 1590 C C . LYS A 1 196 ? -6.516 2.675 -24.038 1.00 60.59 196 LYS A C 1
ATOM 1592 O O . LYS A 1 196 ? -7.369 2.035 -24.638 1.00 60.59 196 LYS A O 1
ATOM 1597 N N . SER A 1 197 ? -5.217 2.597 -24.350 1.00 60.94 197 SER A N 1
ATOM 1598 C CA . SER A 1 197 ? -4.687 1.884 -25.523 1.00 60.94 197 SER A CA 1
ATOM 1599 C C . SER A 1 197 ? -4.131 0.480 -25.255 1.00 60.94 197 SER A C 1
ATOM 1601 O O . SER A 1 197 ? -4.109 -0.329 -26.177 1.00 60.94 197 SER A O 1
ATOM 1603 N N . THR A 1 198 ? -3.688 0.141 -24.036 1.00 61.28 198 THR A N 1
ATOM 1604 C CA . THR A 1 198 ? -2.920 -1.104 -23.804 1.00 61.28 198 THR A CA 1
ATOM 1605 C C . THR A 1 198 ? -3.738 -2.275 -23.260 1.00 61.28 198 THR A C 1
ATOM 1607 O O . THR A 1 198 ? -3.167 -3.324 -23.002 1.00 61.28 198 THR A O 1
ATOM 1610 N N . LYS A 1 199 ? -5.060 -2.146 -23.066 1.00 82.69 199 LYS A N 1
ATOM 1611 C CA . LYS A 1 199 ? -5.911 -3.153 -22.377 1.00 82.69 199 LYS A CA 1
ATOM 1612 C C . LYS A 1 199 ? -5.406 -3.561 -20.976 1.00 82.69 199 LYS A C 1
ATOM 1614 O O . LYS A 1 199 ? -5.937 -4.496 -20.383 1.00 82.69 199 LYS A O 1
ATOM 1619 N N . LEU A 1 200 ? -4.408 -2.863 -20.432 1.00 88.56 200 LEU A N 1
ATOM 1620 C CA . LEU A 1 200 ? -3.823 -3.158 -19.134 1.00 88.56 200 LEU A CA 1
ATOM 1621 C C . LEU A 1 200 ? -4.795 -2.726 -18.029 1.00 88.56 200 LEU A C 1
ATOM 1623 O O . LEU A 1 200 ? -5.225 -1.569 -17.970 1.00 88.56 200 LEU A O 1
ATOM 1627 N N . LYS A 1 201 ? -5.138 -3.670 -17.159 1.00 90.00 201 LYS A N 1
ATOM 1628 C CA . LYS A 1 201 ? -6.009 -3.498 -15.999 1.00 90.00 201 LYS A CA 1
ATOM 1629 C C . LYS A 1 201 ? -5.158 -3.416 -14.728 1.00 90.00 201 LYS A C 1
ATOM 1631 O O . LYS A 1 201 ? -4.195 -4.165 -14.563 1.00 90.00 201 LYS A O 1
ATOM 1636 N N . LEU A 1 202 ? -5.539 -2.513 -13.835 1.00 93.88 202 LEU A N 1
ATOM 1637 C CA . LEU A 1 202 ? -5.068 -2.412 -12.459 1.00 93.88 202 LEU A CA 1
ATOM 1638 C C . LEU A 1 202 ? -6.236 -2.751 -11.546 1.00 93.88 202 LEU A C 1
ATOM 1640 O O . LEU A 1 202 ? -7.308 -2.177 -11.684 1.00 93.88 202 LEU A O 1
ATOM 1644 N N . TRP A 1 203 ? -6.012 -3.633 -10.590 1.00 95.56 203 TRP A N 1
ATOM 1645 C CA . TRP A 1 203 ? -6.934 -3.863 -9.492 1.00 95.56 203 TRP A CA 1
ATOM 1646 C C . TRP A 1 203 ? -6.247 -3.502 -8.185 1.00 95.56 203 TRP A C 1
ATOM 1648 O O . TRP A 1 203 ? -5.069 -3.803 -7.987 1.00 95.56 203 TRP A O 1
ATOM 1658 N N . LEU A 1 204 ? -6.979 -2.825 -7.313 1.00 95.75 204 LEU A N 1
ATOM 1659 C CA . LEU A 1 204 ? -6.515 -2.353 -6.022 1.00 95.75 204 LEU A CA 1
ATOM 1660 C C . LEU A 1 204 ? -7.286 -3.069 -4.925 1.00 95.75 204 LEU A C 1
ATOM 1662 O O . LEU A 1 204 ? -8.513 -3.137 -4.958 1.00 95.75 204 LEU A O 1
ATOM 1666 N N . PHE A 1 205 ? -6.549 -3.570 -3.944 1.00 96.44 205 PHE A N 1
ATOM 1667 C CA . PHE A 1 205 ? -7.093 -4.015 -2.677 1.00 96.44 205 PHE A CA 1
ATOM 1668 C C . PHE A 1 205 ? -6.641 -3.028 -1.607 1.00 96.44 205 PHE A C 1
ATOM 1670 O O . PHE A 1 205 ? -5.442 -2.875 -1.356 1.00 96.44 205 PHE A O 1
ATOM 1677 N N . THR A 1 206 ? -7.592 -2.305 -1.027 1.00 96.25 206 THR A N 1
ATOM 1678 C CA . THR A 1 206 ? -7.335 -1.248 -0.045 1.00 96.25 206 THR A CA 1
ATOM 1679 C C . THR A 1 206 ? -8.188 -1.442 1.200 1.00 96.25 206 THR A C 1
ATOM 1681 O O . THR A 1 206 ? -9.143 -2.220 1.209 1.00 96.25 206 THR A O 1
ATOM 1684 N N . ALA A 1 207 ? -7.836 -0.741 2.274 1.00 95.81 207 ALA A N 1
ATOM 1685 C CA . ALA A 1 207 ? -8.620 -0.708 3.494 1.00 95.81 207 ALA A CA 1
ATOM 1686 C C . ALA A 1 207 ? -8.771 0.703 4.058 1.00 95.81 207 ALA A C 1
ATOM 1688 O O . ALA A 1 207 ? -7.852 1.524 3.993 1.00 95.81 207 ALA A O 1
ATOM 1689 N N . SER A 1 208 ? -9.930 0.944 4.662 1.00 95.25 208 SER A N 1
ATOM 1690 C CA . SER A 1 208 ? -10.250 2.158 5.409 1.00 95.25 208 SER A CA 1
ATOM 1691 C C . SER A 1 208 ? -10.443 1.828 6.886 1.00 95.25 208 SER A C 1
ATOM 1693 O O . SER A 1 208 ? -11.090 0.835 7.214 1.00 95.25 208 SER A O 1
ATOM 1695 N N . ILE A 1 209 ? -9.916 2.672 7.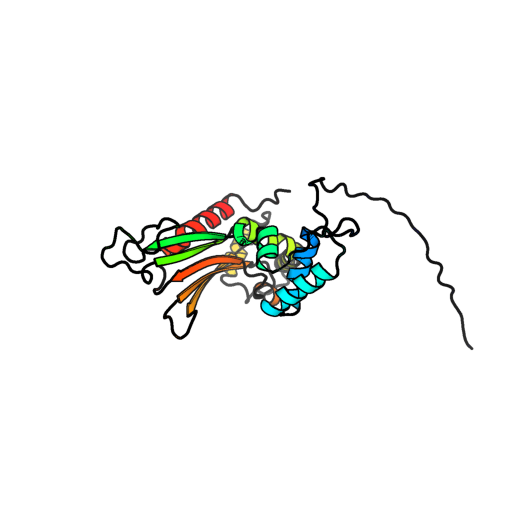774 1.00 94.75 209 ILE A N 1
ATOM 1696 C CA . ILE A 1 209 ? -10.077 2.526 9.229 1.00 94.75 209 ILE A CA 1
ATOM 1697 C C . ILE A 1 209 ? -11.445 3.080 9.637 1.00 94.75 209 ILE A C 1
ATOM 1699 O O . ILE A 1 209 ? -11.731 4.255 9.401 1.00 94.75 209 ILE A O 1
ATOM 1703 N N . VAL A 1 210 ? -12.290 2.244 10.242 1.00 92.62 210 VAL A N 1
ATOM 1704 C CA . VAL A 1 210 ? -13.646 2.623 10.679 1.00 92.62 210 VAL A CA 1
ATOM 1705 C C . VAL A 1 210 ? -13.590 3.707 11.743 1.00 92.62 210 VAL A C 1
ATOM 1707 O O . VAL A 1 210 ? -14.363 4.658 11.695 1.00 92.62 210 VAL A O 1
ATOM 1710 N N . GLU A 1 211 ? -12.627 3.609 12.653 1.00 91.81 211 GLU A N 1
ATOM 1711 C CA . GLU A 1 211 ? -12.457 4.500 13.795 1.00 91.81 211 GLU A CA 1
ATOM 1712 C C . GLU A 1 211 ? -11.914 5.888 13.413 1.00 91.81 211 GLU A C 1
ATOM 1714 O O . GLU A 1 211 ? -11.509 6.654 14.276 1.00 91.81 211 GLU A O 1
ATOM 1719 N N . LEU A 1 212 ? -11.934 6.256 12.130 1.00 93.00 212 LEU A N 1
ATOM 1720 C CA . LEU A 1 212 ? -11.702 7.622 11.668 1.00 93.00 212 LEU A CA 1
ATOM 1721 C C . LEU A 1 212 ? -13.020 8.298 11.261 1.00 93.00 212 LEU A C 1
ATOM 1723 O O . LEU A 1 212 ? -13.833 7.663 10.583 1.00 93.00 212 LEU A O 1
ATOM 1727 N N . PRO A 1 213 ? -13.194 9.608 11.520 1.00 90.56 213 PRO A N 1
ATOM 1728 C CA . PRO A 1 213 ? -14.313 10.380 10.979 1.00 90.56 213 PRO A CA 1
ATOM 1729 C C . PRO A 1 213 ? -14.370 10.316 9.439 1.00 90.56 213 PRO A C 1
ATOM 1731 O O . PRO A 1 213 ? -13.307 10.338 8.807 1.00 90.56 213 PRO A O 1
ATOM 1734 N N . PRO A 1 214 ? -15.556 10.310 8.795 1.00 89.94 214 PRO A N 1
ATOM 1735 C CA . PRO A 1 214 ? -15.705 10.125 7.341 1.00 89.94 214 PRO A CA 1
ATOM 1736 C C . PRO A 1 214 ? -14.822 11.022 6.470 1.00 89.94 214 PRO A C 1
ATOM 1738 O O . PRO A 1 214 ? -14.146 10.559 5.549 1.00 89.94 214 PRO A O 1
ATOM 1741 N N . ASN A 1 215 ? -14.771 12.312 6.798 1.00 89.75 215 ASN A N 1
ATOM 1742 C CA . ASN A 1 215 ? -13.988 13.321 6.084 1.00 89.75 215 ASN A CA 1
ATOM 1743 C C . ASN A 1 215 ? -12.468 13.091 6.175 1.00 89.75 215 ASN A C 1
ATOM 1745 O O . ASN A 1 215 ? -11.714 13.610 5.352 1.00 89.75 215 ASN A O 1
ATOM 1749 N N . ILE A 1 216 ? -12.002 12.340 7.176 1.00 93.31 216 ILE A N 1
ATOM 1750 C CA . ILE A 1 216 ? -10.600 11.950 7.357 1.00 93.31 216 ILE A CA 1
ATOM 1751 C C . ILE A 1 216 ? -10.364 10.560 6.764 1.00 93.31 216 ILE A C 1
ATOM 1753 O O . ILE A 1 216 ? -9.381 10.376 6.044 1.00 93.31 216 ILE A O 1
ATOM 1757 N N . ARG A 1 217 ? -11.271 9.614 7.023 1.00 93.06 217 ARG A N 1
ATOM 1758 C CA . ARG A 1 217 ? -11.249 8.224 6.552 1.00 93.06 217 ARG A CA 1
ATOM 1759 C C . ARG A 1 217 ? -11.076 8.135 5.037 1.00 93.06 217 ARG A C 1
ATOM 1761 O O . ARG A 1 217 ? -10.196 7.429 4.560 1.00 93.06 217 ARG A O 1
ATOM 1768 N N . MET A 1 218 ? -11.846 8.931 4.293 1.00 89.31 218 MET A N 1
ATOM 1769 C CA . MET A 1 218 ? -11.872 8.902 2.825 1.00 89.31 218 MET A CA 1
ATOM 1770 C C . MET A 1 218 ? -10.708 9.652 2.156 1.00 89.31 218 MET A C 1
ATOM 1772 O O . MET A 1 218 ? -10.589 9.656 0.930 1.00 89.31 218 MET A O 1
ATOM 1776 N N . LYS A 1 219 ? -9.816 10.302 2.920 1.00 90.12 219 LYS A N 1
ATOM 1777 C CA . LYS A 1 219 ? -8.633 10.941 2.326 1.00 90.12 219 LYS A CA 1
ATOM 1778 C C . LYS A 1 219 ? -7.697 9.857 1.800 1.00 90.12 219 LYS A C 1
ATOM 1780 O O . LYS A 1 219 ? -7.246 9.010 2.563 1.00 90.12 219 LYS A O 1
ATOM 1785 N N . ARG A 1 220 ? -7.282 9.960 0.532 1.00 86.75 220 ARG A N 1
ATOM 1786 C CA . ARG A 1 220 ? -6.358 9.012 -0.132 1.00 86.75 220 ARG A CA 1
ATOM 1787 C C . ARG A 1 220 ? -5.112 8.663 0.693 1.00 86.75 220 ARG A C 1
ATOM 1789 O O . ARG A 1 220 ? -4.597 7.562 0.593 1.00 86.75 220 ARG A O 1
ATOM 1796 N N . GLN A 1 221 ? -4.612 9.603 1.490 1.00 85.62 221 GLN A N 1
ATOM 1797 C CA . GLN A 1 221 ? -3.421 9.424 2.327 1.00 85.62 221 GLN A CA 1
ATOM 1798 C C . GLN A 1 221 ? -3.637 8.599 3.599 1.00 85.62 221 GLN A C 1
ATOM 1800 O O . GLN A 1 221 ? -2.670 8.268 4.275 1.00 85.62 221 GLN A O 1
ATOM 1805 N N . ASN A 1 222 ? -4.894 8.337 3.942 1.00 92.06 222 ASN A N 1
ATOM 1806 C CA . ASN A 1 222 ? -5.311 7.568 5.106 1.00 92.06 222 ASN A CA 1
ATOM 1807 C C . ASN A 1 222 ? -5.891 6.202 4.703 1.00 92.06 222 ASN A C 1
ATOM 1809 O O . ASN A 1 222 ? -6.137 5.380 5.578 1.00 92.06 222 ASN A O 1
ATOM 1813 N N . MET A 1 223 ? -6.083 5.953 3.401 1.00 92.69 223 MET A N 1
ATOM 1814 C CA . MET A 1 223 ? -6.402 4.621 2.896 1.00 92.69 223 MET A CA 1
ATOM 1815 C C . MET A 1 223 ? -5.144 3.758 2.895 1.00 92.69 223 MET A C 1
ATOM 1817 O O . MET A 1 223 ? -4.107 4.150 2.354 1.00 92.69 223 MET A O 1
ATOM 1821 N N . ILE A 1 224 ? -5.256 2.569 3.473 1.00 94.25 224 ILE A N 1
ATOM 1822 C CA . ILE A 1 224 ? -4.200 1.564 3.473 1.00 94.25 224 ILE A CA 1
ATOM 1823 C C . ILE A 1 224 ? -4.245 0.853 2.128 1.00 94.25 224 ILE A C 1
ATOM 1825 O O . ILE A 1 224 ? -5.252 0.240 1.777 1.00 94.25 224 ILE A O 1
ATOM 1829 N N . LEU A 1 225 ? -3.165 0.932 1.359 1.00 94.62 225 LEU A N 1
ATOM 1830 C CA . LEU A 1 225 ? -2.986 0.053 0.210 1.00 94.62 225 LEU A CA 1
ATOM 1831 C C . LEU A 1 225 ? -2.522 -1.304 0.733 1.00 94.62 225 LEU A C 1
ATOM 1833 O O . LEU A 1 225 ? -1.547 -1.332 1.469 1.00 94.62 225 LEU A O 1
ATOM 1837 N N . ILE A 1 226 ? -3.218 -2.387 0.381 1.00 96.12 226 ILE A N 1
ATOM 1838 C CA . ILE A 1 226 ? -2.891 -3.750 0.825 1.00 96.12 226 ILE A CA 1
ATOM 1839 C C . ILE A 1 226 ? -2.193 -4.530 -0.289 1.00 96.12 226 ILE A C 1
ATOM 1841 O O . ILE A 1 226 ? -1.181 -5.196 -0.071 1.00 96.12 226 ILE A O 1
ATOM 1845 N N . SER A 1 227 ? -2.772 -4.498 -1.487 1.00 96.50 227 SER A N 1
ATOM 1846 C CA . SER A 1 227 ? -2.224 -5.200 -2.641 1.00 96.50 227 SER A CA 1
ATOM 1847 C C . SER A 1 227 ? -2.669 -4.543 -3.939 1.00 96.50 227 SER A C 1
ATOM 1849 O O . SER A 1 227 ? -3.715 -3.894 -4.007 1.00 96.50 227 SER A O 1
ATOM 1851 N N . MET A 1 228 ? -1.874 -4.725 -4.985 1.00 96.12 228 MET A N 1
ATOM 1852 C CA . MET A 1 228 ? -2.198 -4.322 -6.346 1.00 96.12 228 MET A CA 1
ATOM 1853 C C . MET A 1 228 ? -1.995 -5.492 -7.291 1.00 96.12 228 MET A C 1
ATOM 1855 O O . MET A 1 228 ? -0.994 -6.196 -7.194 1.00 96.12 228 MET A O 1
ATOM 1859 N N . TYR A 1 229 ? -2.897 -5.643 -8.249 1.00 96.19 229 TYR A N 1
ATOM 1860 C CA . TYR A 1 229 ? -2.749 -6.556 -9.371 1.00 96.19 229 TYR A CA 1
ATOM 1861 C C . TYR A 1 229 ? -2.687 -5.755 -10.667 1.00 96.19 229 TYR A C 1
ATOM 1863 O O . TYR A 1 229 ? -3.534 -4.903 -10.920 1.00 96.19 229 TYR A O 1
ATOM 1871 N N . ILE A 1 230 ? -1.699 -6.043 -11.505 1.00 95.00 230 ILE A N 1
ATOM 1872 C CA . ILE A 1 230 ? -1.492 -5.398 -12.798 1.00 95.00 230 ILE A CA 1
ATOM 1873 C C . ILE A 1 230 ? -1.391 -6.492 -13.855 1.00 95.00 230 ILE A C 1
ATOM 1875 O O . ILE A 1 230 ? -0.465 -7.301 -13.831 1.00 95.00 230 ILE A O 1
ATOM 1879 N N . GLY A 1 231 ? -2.323 -6.513 -14.803 1.00 93.62 231 GLY A N 1
ATOM 1880 C CA . GLY A 1 231 ? -2.362 -7.535 -15.846 1.00 93.62 231 GLY A CA 1
ATOM 1881 C C . GLY A 1 231 ? -3.327 -7.187 -16.972 1.00 93.62 231 GLY A C 1
ATOM 1882 O O . GLY A 1 231 ? -4.026 -6.183 -16.921 1.00 93.62 231 GLY A O 1
ATOM 1883 N N . TYR A 1 232 ? -3.371 -8.013 -18.014 1.00 92.00 232 TYR A N 1
ATOM 1884 C CA . TYR A 1 232 ? -4.259 -7.793 -19.168 1.00 92.00 232 TYR A CA 1
ATOM 1885 C C . TYR A 1 232 ? -5.661 -8.393 -18.979 1.00 92.00 232 TYR A C 1
ATOM 1887 O O . TYR A 1 232 ? -6.560 -8.165 -19.786 1.00 92.00 232 TYR A O 1
ATOM 1895 N N . THR A 1 233 ? -5.858 -9.155 -17.906 1.00 91.44 233 THR A N 1
ATOM 1896 C CA . THR A 1 233 ? -7.122 -9.803 -17.542 1.00 91.44 233 THR A CA 1
ATOM 1897 C C . THR A 1 233 ? -7.512 -9.443 -16.119 1.00 91.44 233 THR A C 1
ATOM 1899 O O . THR A 1 233 ? -6.737 -8.838 -15.382 1.00 91.44 233 THR A O 1
ATOM 1902 N N . GLU A 1 234 ? -8.723 -9.811 -15.726 1.00 91.81 234 GLU A N 1
ATOM 1903 C CA . GLU A 1 234 ? -9.164 -9.680 -14.339 1.00 91.81 234 GLU A CA 1
ATOM 1904 C C . GLU A 1 234 ? -8.435 -10.696 -13.452 1.00 91.81 234 GLU A C 1
ATOM 1906 O O . GLU A 1 234 ? -8.064 -11.771 -13.940 1.00 91.81 234 GLU A O 1
ATOM 1911 N N . PRO A 1 235 ? -8.168 -10.349 -12.182 1.00 93.44 235 PRO A N 1
ATOM 1912 C CA . PRO A 1 235 ? -7.479 -11.238 -11.267 1.00 93.44 235 PRO A CA 1
ATOM 1913 C C . PRO A 1 235 ? -8.375 -12.405 -10.856 1.00 93.44 235 PRO A C 1
ATOM 1915 O O . PRO A 1 235 ? -9.547 -12.228 -10.526 1.00 93.44 235 PRO A O 1
ATOM 1918 N N . ASP A 1 236 ? -7.783 -13.593 -10.743 1.00 93.06 236 ASP A N 1
ATOM 1919 C CA . ASP A 1 236 ? -8.328 -14.614 -9.852 1.00 93.06 236 ASP A CA 1
ATOM 1920 C C . ASP A 1 236 ? -8.145 -14.112 -8.411 1.00 93.06 236 ASP A C 1
ATOM 1922 O O . ASP A 1 236 ? -7.033 -14.104 -7.878 1.00 93.06 236 ASP A O 1
ATOM 1926 N N . VAL A 1 237 ? -9.234 -13.643 -7.797 1.00 91.75 237 VAL A N 1
ATOM 1927 C CA . VAL A 1 237 ? -9.224 -13.005 -6.471 1.00 91.75 237 VAL A CA 1
ATOM 1928 C C . VAL A 1 237 ? -8.656 -13.935 -5.400 1.00 91.75 237 VAL A C 1
ATOM 1930 O O . VAL A 1 237 ? -7.942 -13.47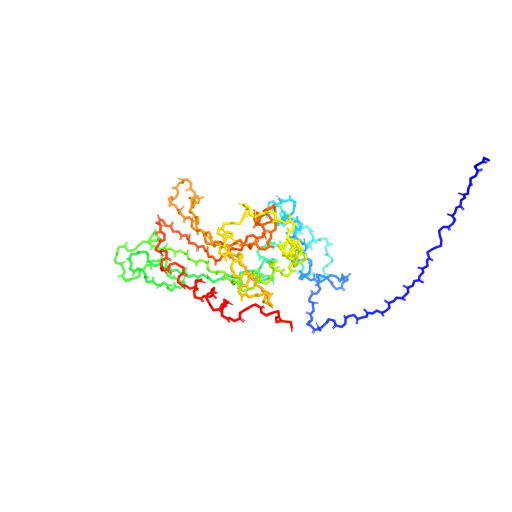1 -4.511 1.00 91.75 237 VAL A O 1
ATOM 1933 N N . LYS A 1 238 ? -8.911 -15.248 -5.491 1.00 91.75 238 LYS A N 1
ATOM 1934 C CA . LYS A 1 238 ? -8.385 -16.213 -4.516 1.00 91.75 238 LYS A CA 1
ATOM 1935 C C . LYS A 1 238 ? -6.868 -16.296 -4.618 1.00 91.75 238 LYS A C 1
ATOM 1937 O O . LYS A 1 238 ? -6.189 -16.234 -3.600 1.00 91.75 238 LYS A O 1
ATOM 1942 N N . LEU A 1 239 ? -6.340 -16.383 -5.838 1.00 92.81 239 LEU A N 1
ATOM 1943 C CA . LEU A 1 239 ? -4.898 -16.435 -6.088 1.00 92.81 239 LEU A CA 1
ATOM 1944 C C . LEU A 1 239 ? -4.201 -15.109 -5.743 1.00 92.81 239 LEU A C 1
ATOM 1946 O O . LEU A 1 239 ? -3.102 -15.096 -5.185 1.00 92.81 239 LEU A O 1
ATOM 1950 N N . TRP A 1 240 ? -4.823 -13.984 -6.093 1.00 94.75 240 TRP A N 1
ATOM 1951 C CA . TRP A 1 240 ? -4.265 -12.658 -5.857 1.00 94.75 240 TRP A CA 1
ATOM 1952 C C . TRP A 1 240 ? -4.212 -12.326 -4.362 1.00 94.75 240 TRP A C 1
ATOM 1954 O O . TRP A 1 240 ? -3.152 -11.958 -3.857 1.00 94.75 240 TRP A O 1
ATOM 1964 N N . LEU A 1 241 ? -5.315 -12.513 -3.638 1.00 94.44 241 LEU A N 1
ATOM 1965 C CA . LEU A 1 241 ? -5.436 -12.029 -2.262 1.00 94.44 241 LEU A CA 1
ATOM 1966 C C . LEU A 1 241 ? -5.026 -13.051 -1.196 1.00 94.44 241 LEU A C 1
ATOM 1968 O O . LEU A 1 241 ? -5.013 -12.704 -0.018 1.00 94.44 241 LEU A O 1
ATOM 1972 N N . ALA A 1 242 ? -4.673 -14.290 -1.565 1.00 92.62 242 ALA A N 1
ATOM 1973 C CA . ALA A 1 242 ? -4.317 -15.342 -0.604 1.00 92.62 242 ALA A CA 1
ATOM 1974 C C . ALA A 1 242 ? -3.250 -14.898 0.413 1.00 92.62 242 ALA A C 1
ATOM 1976 O O . ALA A 1 242 ? -3.437 -15.066 1.621 1.00 92.62 242 ALA A O 1
ATOM 1977 N N . SER A 1 243 ? -2.156 -14.299 -0.069 1.00 92.25 243 SER A N 1
ATOM 1978 C CA . SER A 1 243 ? -1.066 -13.805 0.782 1.00 92.25 243 SER A CA 1
ATOM 1979 C C . SER A 1 243 ? -1.547 -12.683 1.707 1.00 92.25 243 SER A C 1
ATOM 1981 O O . SER A 1 243 ? -1.444 -12.787 2.930 1.00 92.25 243 SER A O 1
ATOM 1983 N N . SER A 1 244 ? -2.175 -11.649 1.143 1.00 94.31 244 SER A N 1
ATOM 1984 C CA . SER A 1 244 ? -2.620 -10.474 1.895 1.00 94.31 244 SER A CA 1
ATOM 1985 C C . SER A 1 244 ? -3.669 -10.824 2.954 1.00 94.31 244 SER A C 1
ATOM 1987 O O . SER A 1 244 ? -3.592 -10.344 4.083 1.00 94.31 244 SER A O 1
ATOM 1989 N N . LEU A 1 245 ? -4.626 -11.700 2.631 1.00 94.62 245 LEU A N 1
ATOM 1990 C CA . LEU A 1 245 ? -5.642 -12.167 3.578 1.00 94.62 245 LEU A CA 1
ATOM 1991 C C . LEU A 1 245 ? -5.035 -13.020 4.691 1.00 94.62 245 LEU A C 1
ATOM 1993 O O . LEU A 1 245 ? -5.465 -12.916 5.838 1.00 94.62 245 LEU A O 1
ATOM 1997 N N . THR A 1 246 ? -4.021 -13.831 4.384 1.00 94.62 246 THR A N 1
ATOM 1998 C CA . THR A 1 246 ? -3.276 -14.575 5.408 1.00 94.62 246 THR A CA 1
ATOM 1999 C C . THR A 1 246 ? -2.592 -13.609 6.374 1.00 94.62 246 THR A C 1
ATOM 2001 O O . THR A 1 246 ? -2.730 -13.758 7.588 1.00 94.62 246 THR A O 1
ATOM 2004 N N . THR A 1 247 ? -1.938 -12.567 5.856 1.00 93.44 247 THR A N 1
ATOM 2005 C CA . THR A 1 247 ? -1.317 -11.519 6.678 1.00 93.44 247 THR A CA 1
ATOM 2006 C C . THR A 1 247 ? -2.343 -10.784 7.540 1.00 93.44 247 THR A C 1
ATOM 2008 O O . THR A 1 247 ? -2.145 -10.677 8.746 1.00 93.44 247 THR A O 1
ATOM 2011 N N . ILE A 1 248 ? -3.479 -10.356 6.979 1.00 93.75 248 ILE A N 1
ATOM 2012 C CA . ILE A 1 248 ? -4.555 -9.691 7.738 1.00 93.75 248 ILE A CA 1
ATOM 2013 C C . ILE A 1 248 ? -5.112 -10.609 8.831 1.00 93.75 248 ILE A C 1
ATOM 2015 O O . ILE A 1 248 ? -5.314 -10.173 9.962 1.00 93.75 248 ILE A O 1
ATOM 2019 N N . ASN A 1 249 ? -5.325 -11.892 8.535 1.00 93.69 249 ASN A N 1
ATOM 2020 C CA . ASN A 1 249 ? -5.798 -12.861 9.525 1.00 93.69 249 ASN A CA 1
ATOM 2021 C C . ASN A 1 249 ? -4.780 -13.086 10.648 1.00 93.69 249 ASN A C 1
ATOM 2023 O O . ASN A 1 249 ? -5.168 -13.251 11.805 1.00 93.69 249 ASN A O 1
ATOM 2027 N N . ASN A 1 250 ? -3.487 -13.075 10.329 1.00 92.94 250 ASN A N 1
ATOM 2028 C CA . ASN A 1 250 ? -2.428 -13.150 11.330 1.00 92.94 250 ASN A CA 1
ATOM 2029 C C . ASN A 1 250 ? -2.396 -11.889 12.203 1.00 92.94 250 ASN A C 1
ATOM 2031 O O . ASN A 1 250 ? -2.309 -12.012 13.423 1.00 92.94 250 ASN A O 1
ATOM 2035 N N . LEU A 1 251 ? -2.543 -10.702 11.606 1.00 91.69 251 LEU A N 1
ATOM 2036 C CA . LEU A 1 251 ? -2.645 -9.434 12.336 1.00 91.69 251 LEU A CA 1
ATOM 2037 C C . LEU A 1 251 ? -3.867 -9.400 13.251 1.00 91.69 251 LEU A C 1
ATOM 2039 O O . LEU A 1 251 ? -3.749 -9.042 14.415 1.00 91.69 251 LEU A O 1
ATOM 2043 N N . LYS A 1 252 ? -5.021 -9.870 12.773 1.00 90.12 252 LYS A N 1
ATOM 2044 C CA . LYS A 1 252 ? -6.239 -9.988 13.585 1.00 90.12 252 LYS A CA 1
ATOM 2045 C C . LYS A 1 252 ? -6.028 -10.847 14.838 1.00 90.12 252 LYS A C 1
ATOM 2047 O O . LYS A 1 252 ? -6.635 -10.572 15.865 1.00 90.12 252 LYS A O 1
ATOM 2052 N N . LYS A 1 253 ? -5.201 -11.895 14.753 1.00 88.19 253 LYS A N 1
ATOM 2053 C CA . LYS A 1 253 ? -4.902 -12.790 15.884 1.00 88.19 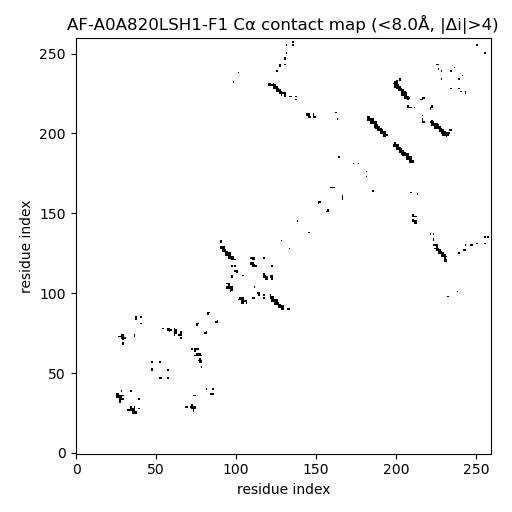253 LYS A CA 1
ATOM 2054 C C . LYS A 1 253 ? -3.853 -12.218 16.837 1.00 88.19 253 LYS A C 1
ATOM 2056 O O . LYS A 1 253 ? -3.972 -12.419 18.037 1.00 88.19 253 LYS A O 1
ATOM 2061 N N . LYS A 1 254 ? -2.812 -11.576 16.301 1.00 86.81 254 LYS A N 1
ATOM 2062 C CA . LYS A 1 254 ? -1.666 -11.080 17.080 1.00 86.81 254 LYS A CA 1
ATOM 2063 C C . LYS A 1 254 ? -1.883 -9.679 17.656 1.00 86.81 254 LYS A C 1
ATOM 2065 O O . LYS A 1 254 ? -1.232 -9.330 18.631 1.00 86.81 254 LYS A O 1
ATOM 2070 N N . GLY A 1 255 ? -2.781 -8.897 17.060 1.00 81.19 255 GLY A N 1
ATOM 2071 C CA . GLY A 1 255 ? -2.886 -7.467 17.314 1.00 81.19 255 GLY A CA 1
ATOM 2072 C C . GLY A 1 255 ? -1.759 -6.676 16.644 1.00 81.19 255 GLY A C 1
ATOM 2073 O O . GLY A 1 255 ? -0.910 -7.226 15.939 1.00 81.19 255 GLY A O 1
ATOM 2074 N N . ILE A 1 256 ? -1.784 -5.363 16.860 1.00 76.50 256 ILE A N 1
ATOM 2075 C CA . ILE A 1 256 ? -0.722 -4.436 16.467 1.00 76.50 256 ILE A CA 1
ATOM 2076 C C . ILE A 1 256 ? -0.108 -3.953 17.772 1.00 76.50 256 ILE A C 1
ATOM 2078 O O . ILE A 1 256 ? -0.753 -3.231 18.526 1.00 76.50 256 ILE A O 1
ATOM 2082 N N . THR A 1 257 ? 1.102 -4.406 18.066 1.00 67.62 257 THR A N 1
ATOM 2083 C CA . THR A 1 257 ? 1.875 -3.913 19.203 1.00 67.62 257 THR A CA 1
ATOM 2084 C C . THR A 1 257 ? 2.895 -2.924 18.674 1.00 67.62 257 THR A C 1
ATOM 2086 O O . THR A 1 257 ? 3.679 -3.278 17.788 1.00 67.62 257 THR A O 1
ATOM 2089 N N . ASP A 1 258 ? 2.898 -1.705 19.210 1.00 55.78 258 ASP A N 1
ATOM 2090 C CA . ASP A 1 258 ? 3.986 -0.765 18.970 1.00 55.78 258 ASP A CA 1
ATOM 2091 C C . ASP A 1 258 ? 5.275 -1.411 19.486 1.00 55.78 258 ASP A C 1
ATOM 2093 O O . ASP A 1 258 ? 5.492 -1.555 20.686 1.00 55.78 258 ASP A O 1
ATOM 2097 N N . SER A 1 259 ? 6.087 -1.905 18.555 1.00 42.06 259 SER A N 1
ATOM 2098 C CA . SER A 1 259 ? 7.417 -2.423 18.851 1.00 42.06 259 SER A CA 1
ATOM 2099 C C . SER A 1 259 ? 8.359 -1.234 18.721 1.00 42.06 259 SER A C 1
ATOM 2101 O O . SER A 1 259 ? 8.902 -1.001 17.641 1.00 42.06 259 SER A O 1
ATOM 2103 N N . TYR A 1 260 ? 8.442 -0.429 19.780 1.00 36.00 260 TYR A N 1
ATOM 2104 C CA . TYR A 1 260 ? 9.524 0.537 19.963 1.00 36.00 260 TYR A CA 1
ATOM 2105 C C . TYR A 1 260 ? 10.628 -0.101 20.799 1.00 36.00 260 TYR A C 1
ATOM 2107 O O . TYR A 1 260 ? 10.289 -0.735 21.824 1.00 36.00 260 TYR A O 1
#